Protein AF-Q22821-F1 (afdb_monomer_lite)

Structure (mmCIF, N/CA/C/O backbone):
data_AF-Q22821-F1
#
_entry.id   AF-Q22821-F1
#
loop_
_atom_site.group_PDB
_atom_site.id
_atom_site.type_symbol
_atom_site.label_atom_id
_atom_site.label_alt_id
_atom_site.label_comp_id
_atom_site.label_asym_id
_atom_site.label_entity_id
_atom_site.label_seq_id
_atom_site.pdbx_PDB_ins_code
_atom_site.Cartn_x
_atom_site.Cartn_y
_atom_site.Cartn_z
_atom_site.occupancy
_atom_site.B_iso_or_equiv
_atom_site.auth_seq_id
_atom_site.auth_comp_id
_atom_site.auth_asym_id
_atom_site.auth_atom_id
_atom_site.pdbx_PDB_model_num
ATOM 1 N N . MET A 1 1 ? 27.119 14.330 14.432 1.00 36.78 1 MET A N 1
ATOM 2 C CA . MET A 1 1 ? 25.854 14.946 14.881 1.00 36.78 1 MET A CA 1
ATOM 3 C C . MET A 1 1 ? 24.743 13.938 14.637 1.00 36.78 1 MET A C 1
ATOM 5 O O . MET A 1 1 ? 24.478 13.634 13.485 1.00 36.78 1 MET A O 1
ATOM 9 N N . LEU A 1 2 ? 24.166 13.350 15.689 1.00 44.41 2 LEU A N 1
ATOM 10 C CA . LEU A 1 2 ? 22.992 12.481 15.563 1.00 44.41 2 LEU A CA 1
ATOM 11 C C . LEU A 1 2 ? 21.764 13.381 15.417 1.00 44.41 2 LEU A C 1
ATOM 13 O O . LEU A 1 2 ? 21.147 13.755 16.409 1.00 44.41 2 LEU A O 1
ATOM 17 N N . THR A 1 3 ? 21.417 13.775 14.195 1.00 49.34 3 THR A N 1
ATOM 18 C CA . THR A 1 3 ? 20.080 14.311 13.923 1.00 49.34 3 THR A CA 1
ATOM 19 C C . THR A 1 3 ? 19.121 13.128 13.883 1.00 49.34 3 THR A C 1
ATOM 21 O O . THR A 1 3 ? 18.689 12.697 12.817 1.00 49.34 3 THR A O 1
ATOM 24 N N . ALA A 1 4 ? 18.844 12.534 15.043 1.00 55.75 4 ALA A N 1
ATOM 25 C CA . ALA A 1 4 ? 17.747 11.593 15.159 1.00 55.75 4 ALA A CA 1
ATOM 26 C C . ALA A 1 4 ? 16.470 12.427 15.036 1.00 55.75 4 ALA A C 1
ATOM 28 O O . ALA A 1 4 ? 15.998 12.990 16.023 1.00 55.75 4 ALA A O 1
ATOM 29 N N . GLN A 1 5 ? 15.958 12.596 13.812 1.00 61.59 5 GLN A N 1
ATOM 30 C CA . GLN A 1 5 ? 14.595 13.089 13.658 1.00 61.59 5 GLN A CA 1
ATOM 31 C C . GLN A 1 5 ? 13.699 12.195 14.528 1.00 61.59 5 GLN A C 1
ATOM 33 O O . GLN A 1 5 ? 13.862 10.968 14.500 1.00 61.59 5 GLN A O 1
ATOM 38 N N . PRO A 1 6 ? 12.817 12.777 15.357 1.00 68.88 6 PRO A N 1
ATOM 39 C CA . PRO A 1 6 ? 11.945 11.986 16.206 1.00 68.88 6 PRO A CA 1
ATOM 40 C C . PRO A 1 6 ? 11.151 11.011 15.336 1.00 68.88 6 PRO A C 1
ATOM 42 O O . PRO A 1 6 ? 10.643 11.374 14.273 1.00 68.88 6 PRO A O 1
ATOM 45 N N . ARG A 1 7 ? 11.064 9.751 15.774 1.00 80.56 7 ARG A N 1
ATOM 46 C CA . ARG A 1 7 ? 10.252 8.746 15.085 1.00 80.56 7 ARG A CA 1
ATOM 47 C C . ARG A 1 7 ? 8.811 9.252 15.067 1.00 80.56 7 ARG A C 1
ATOM 49 O O . ARG A 1 7 ? 8.246 9.473 16.137 1.00 80.56 7 ARG A O 1
ATOM 56 N N . LYS A 1 8 ? 8.230 9.392 13.872 1.00 87.75 8 LYS A N 1
ATOM 57 C CA . LYS A 1 8 ? 6.824 9.784 13.691 1.00 87.75 8 LYS A CA 1
ATOM 58 C C . LYS A 1 8 ? 5.911 8.964 14.591 1.00 87.75 8 LYS A C 1
ATOM 60 O O . LYS A 1 8 ? 6.154 7.775 14.800 1.00 87.75 8 LYS A O 1
ATOM 65 N N . SER A 1 9 ? 4.868 9.574 15.123 1.00 91.50 9 SER A N 1
ATOM 66 C CA . SER A 1 9 ? 3.787 8.897 15.833 1.00 91.50 9 SER A CA 1
ATOM 67 C C . SER A 1 9 ? 2.984 7.988 14.891 1.00 91.50 9 SER A C 1
ATOM 69 O O . SER A 1 9 ? 3.065 8.100 13.669 1.00 91.50 9 SER A O 1
ATOM 71 N N . ILE A 1 10 ? 2.195 7.064 15.448 1.00 93.50 10 ILE A N 1
ATOM 72 C CA . ILE A 1 10 ? 1.302 6.221 14.634 1.00 93.50 10 ILE A CA 1
ATOM 73 C C . ILE A 1 10 ? 0.231 7.050 13.911 1.00 93.50 10 ILE A C 1
ATOM 75 O O . ILE A 1 10 ? -0.145 6.715 12.795 1.00 93.50 10 ILE A O 1
ATOM 79 N N . ILE A 1 11 ? -0.208 8.161 14.512 1.00 93.44 11 ILE A N 1
ATOM 80 C CA . ILE A 1 11 ? -1.195 9.068 13.919 1.00 93.44 11 ILE A CA 1
ATOM 81 C C . ILE A 1 11 ? -0.618 9.763 12.686 1.00 93.44 11 ILE A C 1
ATOM 83 O O . ILE A 1 11 ? -1.243 9.715 11.635 1.00 93.44 11 ILE A O 1
ATOM 87 N N . GLU A 1 12 ? 0.590 10.325 12.783 1.00 92.19 12 GLU A N 1
ATOM 88 C CA . GLU A 1 12 ? 1.259 10.965 11.637 1.00 92.19 12 GLU A CA 1
ATOM 89 C C . GLU A 1 12 ? 1.497 9.969 10.495 1.00 92.19 12 GLU A C 1
ATOM 91 O O . GLU A 1 12 ? 1.330 10.299 9.327 1.00 92.19 12 GLU A O 1
ATOM 96 N N . LEU A 1 13 ? 1.856 8.726 10.825 1.00 93.31 13 LEU A N 1
ATOM 97 C CA . LEU A 1 13 ? 2.042 7.674 9.829 1.00 93.31 13 LEU A CA 1
ATOM 98 C C . LEU A 1 13 ? 0.729 7.249 9.159 1.00 93.31 13 LEU A C 1
ATOM 100 O O . LEU A 1 13 ? 0.703 7.027 7.949 1.00 93.31 13 LEU A O 1
ATOM 104 N N . ALA A 1 14 ? -0.352 7.132 9.930 1.00 93.12 14 ALA A N 1
ATOM 105 C CA . ALA A 1 14 ? -1.661 6.784 9.399 1.00 93.12 14 ALA A CA 1
ATOM 106 C C . ALA A 1 14 ? -2.224 7.903 8.508 1.00 93.12 14 ALA A C 1
ATOM 108 O O . ALA A 1 14 ? -2.765 7.617 7.439 1.00 93.12 14 ALA A O 1
ATOM 109 N N . GLU A 1 15 ? -2.020 9.163 8.893 1.00 91.88 15 GLU A N 1
ATOM 110 C CA . GLU A 1 15 ? -2.334 10.334 8.071 1.00 91.88 15 GLU A CA 1
ATOM 111 C C . GLU A 1 15 ? -1.557 10.313 6.754 1.00 91.88 15 GLU A C 1
ATOM 113 O O . GLU A 1 15 ? -2.151 10.341 5.679 1.00 91.88 15 GLU A O 1
ATOM 118 N N . ASP A 1 16 ? -0.239 10.134 6.828 1.00 92.38 16 ASP A N 1
ATOM 119 C CA . ASP A 1 16 ? 0.640 10.020 5.664 1.00 92.38 16 ASP A CA 1
ATOM 120 C C . ASP A 1 16 ? 0.210 8.900 4.694 1.00 92.38 16 ASP A C 1
ATOM 122 O O . ASP A 1 16 ? 0.307 9.038 3.467 1.00 92.38 16 ASP A O 1
ATOM 126 N N . SER A 1 17 ? -0.267 7.780 5.240 1.00 93.75 17 SER A N 1
ATOM 127 C CA . SER A 1 17 ? -0.731 6.629 4.462 1.00 93.75 17 SER A CA 1
ATOM 128 C C . SER A 1 17 ? -2.107 6.816 3.814 1.00 93.75 17 SER A C 1
ATOM 130 O O . SER A 1 17 ? -2.462 6.022 2.944 1.00 93.75 17 SER A O 1
ATOM 132 N N . GLY A 1 18 ? -2.867 7.847 4.198 1.00 91.69 18 GLY A N 1
ATOM 133 C CA . GLY A 1 18 ? -4.235 8.080 3.723 1.00 91.69 18 GLY A CA 1
ATOM 134 C C . GLY A 1 18 ? -5.314 7.271 4.454 1.00 91.69 18 GLY A C 1
ATOM 135 O O . GLY A 1 18 ? -6.458 7.234 4.012 1.00 91.69 18 GLY A O 1
ATOM 136 N N . LEU A 1 19 ? -5.003 6.637 5.593 1.00 91.75 19 LEU A N 1
ATOM 137 C CA . LEU A 1 19 ? -6.002 5.883 6.369 1.00 91.75 19 LEU A CA 1
ATOM 138 C C . LEU A 1 19 ? -7.104 6.769 6.971 1.00 91.75 19 LEU A C 1
ATOM 140 O O . LEU A 1 19 ? -8.181 6.268 7.283 1.00 91.75 19 LEU A O 1
ATOM 144 N N . PHE A 1 20 ? -6.857 8.070 7.140 1.00 90.62 20 PHE A N 1
ATOM 145 C CA . PHE A 1 20 ? -7.892 9.023 7.556 1.00 90.62 20 PHE A CA 1
ATOM 146 C C . PHE A 1 20 ? -8.783 9.505 6.406 1.00 90.62 20 PHE A C 1
ATOM 148 O O . PHE A 1 20 ? -9.835 10.088 6.668 1.00 90.62 20 PHE A O 1
ATOM 155 N N . ASP A 1 21 ? -8.399 9.243 5.154 1.00 87.88 21 ASP A N 1
ATOM 156 C CA . ASP A 1 21 ? -9.202 9.595 3.978 1.00 87.88 21 ASP A CA 1
ATOM 157 C C . ASP A 1 21 ? -10.289 8.546 3.680 1.00 87.88 21 ASP A C 1
ATOM 159 O O . ASP A 1 21 ? -11.214 8.804 2.902 1.00 87.88 21 ASP A O 1
ATOM 163 N N . ILE A 1 22 ? -10.201 7.378 4.327 1.00 86.56 22 ILE A N 1
ATOM 164 C CA . ILE A 1 22 ? -11.166 6.281 4.232 1.00 86.56 22 ILE A CA 1
ATOM 165 C C . ILE A 1 22 ? -12.023 6.173 5.501 1.00 86.56 22 ILE A C 1
ATOM 167 O O . ILE A 1 22 ? -11.622 6.562 6.596 1.00 86.56 22 ILE A O 1
ATOM 171 N N . ASN A 1 23 ? -13.218 5.612 5.355 1.00 83.56 23 ASN A N 1
ATOM 172 C CA . ASN A 1 23 ? -14.133 5.276 6.441 1.00 83.56 23 ASN A CA 1
ATOM 173 C C . ASN A 1 23 ? -14.148 3.763 6.687 1.00 83.56 23 ASN A C 1
ATOM 175 O O . ASN A 1 23 ? -13.774 2.970 5.831 1.00 83.56 23 ASN A O 1
ATOM 179 N N . ALA A 1 24 ? -14.719 3.338 7.816 1.00 81.81 24 ALA A N 1
ATOM 180 C CA . ALA A 1 24 ? -14.924 1.915 8.107 1.00 81.81 24 ALA A CA 1
ATOM 181 C C . ALA A 1 24 ? -15.771 1.178 7.044 1.00 81.81 24 ALA A C 1
ATOM 183 O O . ALA A 1 24 ? -15.610 -0.023 6.864 1.00 81.81 24 ALA A O 1
ATOM 184 N N . SER A 1 25 ? -16.650 1.883 6.322 1.00 84.62 25 SER A N 1
ATOM 185 C CA . SER A 1 25 ? -17.404 1.315 5.196 1.00 84.62 25 SER A CA 1
ATOM 186 C C . SER A 1 25 ? -16.527 1.017 3.980 1.00 84.62 25 SER A C 1
ATOM 188 O O . SER A 1 25 ? -16.791 0.051 3.279 1.00 84.62 25 SER A O 1
ATOM 190 N N . ASP A 1 26 ? -15.474 1.808 3.749 1.00 88.25 26 ASP A N 1
ATOM 191 C CA . ASP A 1 26 ? -14.510 1.568 2.666 1.00 88.25 26 ASP A CA 1
ATOM 192 C C . ASP A 1 26 ? -13.665 0.312 2.943 1.00 88.25 26 ASP A C 1
ATOM 194 O O . ASP A 1 26 ? -13.055 -0.246 2.037 1.00 88.25 26 ASP A O 1
ATOM 198 N N . LEU A 1 27 ? -13.652 -0.164 4.196 1.00 89.94 27 LEU A N 1
ATOM 199 C CA . LEU A 1 27 ? -12.976 -1.395 4.598 1.00 89.94 27 LEU A CA 1
ATOM 200 C C . LEU A 1 27 ? -13.825 -2.653 4.363 1.00 89.94 27 LEU A C 1
ATOM 202 O O . LEU A 1 27 ? -13.346 -3.761 4.604 1.00 89.94 27 LEU A O 1
ATOM 206 N N . VAL A 1 28 ? -15.062 -2.506 3.883 1.00 89.38 28 VAL A N 1
ATOM 207 C CA . VAL A 1 28 ? -15.903 -3.637 3.491 1.00 89.38 28 VAL A CA 1
ATOM 208 C C . VAL A 1 28 ? -15.415 -4.201 2.156 1.00 89.38 28 VAL A C 1
ATOM 210 O O . VAL A 1 28 ? -15.332 -3.506 1.146 1.00 89.38 28 VAL A O 1
ATOM 213 N N . PHE A 1 29 ? -15.127 -5.496 2.150 1.00 86.31 29 PHE A N 1
ATOM 214 C CA . PHE A 1 29 ? -14.885 -6.288 0.956 1.00 86.31 29 PHE A CA 1
ATOM 215 C C . PHE A 1 29 ? -16.213 -6.898 0.495 1.00 86.31 29 PHE A C 1
ATOM 217 O O . PHE A 1 29 ? -16.709 -7.857 1.092 1.00 86.31 29 PHE A O 1
ATOM 224 N N . GLU A 1 30 ? -16.807 -6.348 -0.564 1.00 74.56 30 GLU A N 1
ATOM 225 C CA . GLU A 1 30 ? -18.009 -6.931 -1.163 1.00 74.56 30 GLU A CA 1
ATOM 226 C C . GLU A 1 30 ? -17.668 -8.262 -1.852 1.00 74.56 30 GLU A C 1
ATOM 228 O O . GLU A 1 30 ? -17.056 -8.297 -2.918 1.00 74.56 30 GLU A O 1
ATOM 233 N N . ALA A 1 31 ? -18.075 -9.377 -1.242 1.00 61.88 31 ALA A N 1
ATOM 234 C CA . ALA A 1 31 ? -18.079 -10.688 -1.880 1.00 61.88 31 ALA A CA 1
ATOM 235 C C . ALA A 1 31 ? -19.519 -11.037 -2.275 1.00 61.88 31 ALA A C 1
ATOM 237 O O . ALA A 1 31 ? -20.398 -11.139 -1.421 1.00 61.88 31 ALA A O 1
ATOM 238 N N . SER A 1 32 ? -19.762 -11.264 -3.565 1.00 58.31 32 SER A N 1
ATOM 239 C CA . SER A 1 32 ? -21.106 -11.444 -4.135 1.00 58.31 32 SER A CA 1
ATOM 240 C C . SER A 1 32 ? -21.898 -12.658 -3.616 1.00 58.31 32 SER A C 1
ATOM 242 O O . SER A 1 32 ? -23.085 -12.758 -3.914 1.00 58.31 32 SER A O 1
ATOM 244 N N . ALA A 1 33 ? -21.290 -13.572 -2.847 1.00 61.47 33 ALA A N 1
ATOM 245 C CA . ALA A 1 33 ? -21.908 -14.851 -2.476 1.00 61.47 33 ALA A CA 1
ATOM 246 C C . ALA A 1 33 ? -21.999 -15.158 -0.966 1.00 61.47 33 ALA A C 1
ATOM 248 O O . ALA A 1 33 ? -22.857 -15.944 -0.578 1.00 61.47 33 ALA A O 1
ATOM 249 N N . ASN A 1 34 ? -21.157 -14.567 -0.105 1.00 63.66 34 ASN A N 1
ATOM 250 C CA . ASN A 1 34 ? -20.914 -15.104 1.251 1.00 63.66 34 ASN A CA 1
ATOM 251 C C . ASN A 1 34 ? -21.167 -14.112 2.407 1.00 63.66 34 ASN A C 1
ATOM 253 O O . ASN A 1 34 ? -20.750 -14.367 3.535 1.00 63.66 34 ASN A O 1
ATOM 257 N N . GLY A 1 35 ? -21.861 -13.001 2.154 1.00 74.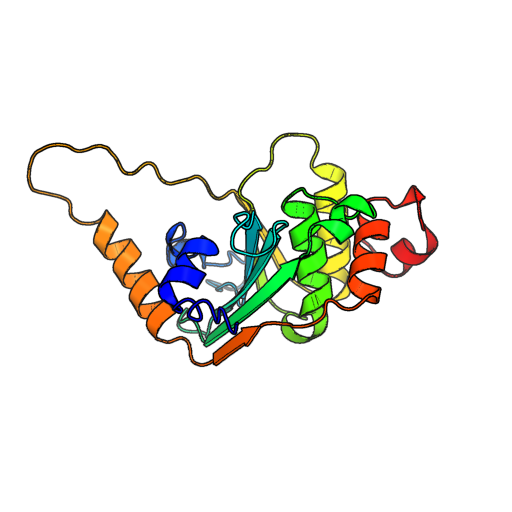12 35 GLY A N 1
ATOM 258 C CA . GLY A 1 35 ? -22.115 -11.963 3.160 1.00 74.12 35 GLY A CA 1
ATOM 259 C C . GLY A 1 35 ? -21.020 -10.893 3.226 1.00 74.12 35 GLY A C 1
ATOM 260 O O . GLY A 1 35 ? -20.180 -10.786 2.333 1.00 74.12 35 GLY A O 1
ATOM 261 N N . ILE A 1 36 ? -21.062 -10.066 4.276 1.00 78.44 36 ILE A N 1
ATOM 262 C CA . ILE A 1 36 ? -20.130 -8.946 4.467 1.00 78.44 36 ILE A CA 1
ATOM 263 C C . ILE A 1 36 ? -18.770 -9.493 4.907 1.00 78.44 36 ILE A C 1
ATOM 265 O O . ILE A 1 36 ? -18.661 -10.164 5.931 1.00 78.44 36 ILE A O 1
ATOM 269 N N . CYS A 1 37 ? -17.735 -9.180 4.136 1.00 87.38 37 CYS A N 1
ATOM 270 C CA . CYS A 1 37 ? -16.340 -9.409 4.486 1.00 87.38 37 CYS A CA 1
ATOM 271 C C . CYS A 1 37 ? -15.631 -8.062 4.662 1.00 87.38 37 CYS A C 1
ATOM 273 O O . CYS A 1 37 ? -16.124 -7.042 4.190 1.00 87.38 37 CYS A O 1
ATOM 275 N N . TYR A 1 38 ? -14.460 -8.054 5.295 1.00 92.00 38 TYR A N 1
ATOM 276 C CA . TYR A 1 38 ? -13.598 -6.873 5.393 1.00 92.00 38 TYR A CA 1
ATOM 277 C C . TYR A 1 38 ? -12.257 -7.143 4.715 1.00 92.00 38 TYR A C 1
ATOM 279 O O . TYR A 1 38 ? -11.877 -8.304 4.547 1.00 92.00 38 TYR A O 1
ATOM 287 N N . TYR A 1 39 ? -11.552 -6.095 4.292 1.00 95.00 39 TYR A N 1
ATOM 288 C CA . TYR A 1 39 ? -10.161 -6.256 3.871 1.00 95.00 39 TYR A CA 1
ATOM 289 C C . TYR A 1 39 ? -9.297 -6.626 5.075 1.00 95.00 39 TYR A C 1
ATOM 291 O O . TYR A 1 39 ? -9.422 -6.030 6.142 1.00 95.00 39 TYR A O 1
ATOM 299 N N . ASP A 1 40 ? -8.382 -7.568 4.872 1.00 96.44 40 ASP A N 1
ATOM 300 C CA . ASP A 1 40 ? -7.381 -7.935 5.876 1.00 96.44 40 ASP A CA 1
ATOM 301 C C . ASP A 1 40 ? -6.253 -6.895 5.906 1.00 96.44 40 ASP A C 1
ATOM 303 O O . ASP A 1 40 ? -5.656 -6.630 6.949 1.00 96.44 40 ASP A O 1
ATOM 307 N N . PHE A 1 41 ? -5.969 -6.283 4.749 1.00 98.06 41 PHE A N 1
ATOM 308 C CA . PHE A 1 41 ? -4.916 -5.289 4.609 1.00 98.06 41 PHE A CA 1
ATOM 309 C C . PHE A 1 41 ? -5.327 -4.087 3.759 1.00 98.06 41 PHE A C 1
ATOM 311 O O . PHE A 1 41 ? -6.071 -4.206 2.786 1.00 98.06 41 PHE A O 1
ATOM 318 N N . VAL A 1 42 ? -4.730 -2.939 4.069 1.00 97.69 42 VAL A N 1
ATOM 319 C CA . VAL A 1 42 ? -4.709 -1.751 3.216 1.00 97.69 42 VAL A CA 1
ATOM 320 C C . VAL A 1 42 ? -3.262 -1.457 2.835 1.00 97.69 42 VAL A C 1
ATOM 322 O O . VAL A 1 42 ? -2.405 -1.296 3.703 1.00 97.69 42 VAL A O 1
ATOM 325 N N . LEU A 1 43 ? -2.995 -1.388 1.535 1.00 98.12 43 LEU A N 1
ATOM 326 C CA . LEU A 1 43 ? -1.709 -1.020 0.960 1.00 98.12 43 LEU A CA 1
ATOM 327 C C . LEU A 1 43 ? -1.815 0.385 0.371 1.00 98.12 43 LEU A C 1
ATOM 329 O O . LEU A 1 43 ? -2.730 0.671 -0.397 1.00 98.12 43 LEU A O 1
ATOM 333 N N . SER A 1 44 ? -0.869 1.257 0.689 1.00 97.00 44 SER A N 1
ATOM 334 C CA . SER A 1 44 ? -0.800 2.587 0.089 1.00 97.00 44 SER A CA 1
ATOM 335 C C . SER A 1 44 ? 0.643 3.041 -0.073 1.00 97.00 44 SER A C 1
ATOM 337 O O . SER A 1 44 ? 1.584 2.424 0.426 1.00 97.00 44 SER A O 1
ATOM 339 N N . CYS A 1 45 ? 0.849 4.122 -0.814 1.00 95.50 45 CYS A N 1
ATOM 340 C CA . CYS A 1 45 ? 2.154 4.766 -0.917 1.00 95.50 45 CYS A CA 1
ATOM 341 C C . CYS A 1 45 ? 2.030 6.259 -0.660 1.00 95.50 45 CYS A C 1
ATOM 343 O O . CYS A 1 45 ? 0.915 6.753 -0.566 1.00 95.50 45 CYS A O 1
ATOM 345 N N . ARG A 1 46 ? 3.138 7.001 -0.587 1.00 92.94 46 ARG A N 1
ATOM 346 C CA . ARG A 1 46 ? 3.189 8.469 -0.722 1.00 92.94 46 ARG A CA 1
ATOM 347 C C . ARG A 1 46 ? 4.543 8.938 -1.223 1.00 92.94 46 ARG A C 1
ATOM 349 O O . ARG A 1 46 ? 5.522 8.203 -1.146 1.00 92.94 46 ARG A O 1
ATOM 356 N N . ARG A 1 47 ? 4.614 10.184 -1.691 1.00 92.25 47 ARG A N 1
ATOM 357 C CA . ARG A 1 47 ? 5.892 10.854 -1.953 1.00 92.25 47 ARG A CA 1
ATOM 358 C C . ARG A 1 47 ? 6.499 11.366 -0.650 1.00 92.25 47 ARG A C 1
ATOM 360 O O . ARG A 1 47 ? 5.816 12.047 0.108 1.00 92.25 47 ARG A O 1
ATOM 367 N N . CYS A 1 48 ? 7.769 11.056 -0.413 1.00 91.44 48 CYS A N 1
ATOM 368 C CA . CYS A 1 48 ? 8.494 11.573 0.740 1.00 91.44 48 CYS A CA 1
ATOM 369 C C . CYS A 1 48 ? 8.926 13.026 0.492 1.00 91.44 48 CYS A C 1
ATOM 371 O O . CYS A 1 48 ? 9.377 13.348 -0.614 1.00 91.44 48 CYS A O 1
ATOM 373 N N . PRO A 1 49 ? 8.830 13.912 1.498 1.00 86.94 49 PRO A N 1
ATOM 374 C CA . PRO A 1 49 ? 9.483 15.213 1.435 1.00 86.94 49 PRO A CA 1
ATOM 375 C C . PRO A 1 49 ? 11.011 15.043 1.429 1.00 86.94 49 PRO A C 1
ATOM 377 O O . PRO A 1 49 ? 11.542 14.029 1.886 1.00 86.94 49 PRO A O 1
ATOM 380 N N . ALA A 1 50 ? 11.737 16.060 0.955 1.00 84.88 50 ALA A N 1
ATOM 381 C CA . ALA A 1 50 ? 13.204 16.036 0.904 1.00 84.88 50 ALA A CA 1
ATOM 382 C C . ALA A 1 50 ? 13.847 15.792 2.285 1.00 84.88 50 ALA A C 1
ATOM 384 O O . ALA A 1 50 ? 14.898 15.164 2.377 1.00 84.88 50 ALA A O 1
ATOM 385 N N . SER A 1 51 ? 13.181 16.218 3.364 1.00 84.69 51 SER A N 1
ATOM 386 C CA . SER A 1 51 ? 13.602 15.993 4.753 1.00 84.69 51 SER A CA 1
ATOM 387 C C . SER A 1 51 ? 13.632 14.521 5.181 1.00 84.69 51 SER A C 1
ATOM 389 O O . SER A 1 51 ? 14.232 14.222 6.209 1.00 84.69 51 SER A O 1
ATOM 391 N N . GLU A 1 52 ? 12.990 13.625 4.425 1.00 83.44 52 GLU A N 1
ATOM 392 C CA . GLU A 1 52 ? 12.911 12.177 4.674 1.00 83.44 52 GLU A CA 1
ATOM 393 C C . GLU A 1 52 ? 13.706 11.360 3.633 1.00 83.44 52 GLU A C 1
ATOM 395 O O . GLU A 1 52 ? 13.427 10.184 3.424 1.00 83.44 52 GLU A O 1
ATOM 400 N N . GLY A 1 53 ? 14.683 11.977 2.953 1.00 83.50 53 GLY A N 1
ATOM 401 C CA . GLY A 1 53 ? 15.591 11.280 2.029 1.00 83.50 53 GLY A CA 1
ATOM 402 C C . GLY A 1 53 ? 15.150 11.246 0.563 1.00 83.50 53 GLY A C 1
ATOM 403 O O . GLY A 1 53 ? 15.775 10.554 -0.232 1.00 83.50 53 GLY A O 1
ATOM 404 N N . SER A 1 54 ? 14.117 12.009 0.177 1.00 88.06 54 SER A N 1
ATOM 405 C CA . SER A 1 54 ? 13.506 11.949 -1.167 1.00 88.06 54 SER A CA 1
ATOM 406 C C . SER A 1 54 ? 13.000 10.535 -1.528 1.00 88.06 54 SER A C 1
ATOM 408 O O . SER A 1 54 ? 13.097 9.602 -0.737 1.00 88.06 54 SER A O 1
ATOM 410 N N . GLY A 1 55 ? 12.346 10.364 -2.678 1.00 93.38 55 GLY A N 1
ATOM 411 C CA . GLY A 1 55 ? 11.712 9.093 -3.050 1.00 93.38 55 GLY A CA 1
ATOM 412 C C . GLY A 1 55 ? 10.278 8.944 -2.528 1.00 93.38 55 GLY A C 1
ATOM 413 O O . GLY A 1 55 ? 9.501 9.909 -2.499 1.00 93.38 55 GLY A O 1
ATOM 414 N N . LYS A 1 56 ? 9.885 7.718 -2.173 1.00 95.12 56 LYS A N 1
ATOM 415 C CA . LYS A 1 56 ? 8.506 7.381 -1.779 1.00 95.12 56 LYS A CA 1
ATOM 416 C C . LYS A 1 56 ? 8.469 6.458 -0.564 1.00 95.12 56 LYS A C 1
ATOM 418 O O . LYS A 1 56 ? 9.420 5.743 -0.303 1.00 95.12 56 LYS A O 1
ATOM 423 N N . MET A 1 57 ? 7.359 6.446 0.164 1.00 95.38 57 MET A N 1
ATOM 424 C CA . MET A 1 57 ? 7.107 5.509 1.264 1.00 95.38 57 MET A CA 1
ATOM 425 C C . MET A 1 57 ? 5.948 4.596 0.882 1.00 95.38 57 MET A C 1
ATOM 427 O O . MET A 1 57 ? 4.945 5.088 0.365 1.00 95.38 57 MET A O 1
ATOM 431 N N . LEU A 1 58 ? 6.077 3.297 1.139 1.00 97.31 58 LEU A N 1
ATOM 432 C CA . LEU A 1 58 ? 4.976 2.336 1.124 1.00 97.31 58 LEU A CA 1
ATOM 433 C C . LEU A 1 58 ? 4.483 2.076 2.543 1.00 97.31 58 LEU A C 1
ATOM 435 O O . LEU A 1 58 ? 5.277 2.073 3.484 1.00 97.31 58 LEU A O 1
ATOM 439 N N . TYR A 1 59 ? 3.188 1.813 2.661 1.00 97.88 59 TYR A N 1
ATOM 440 C CA . TYR A 1 59 ? 2.489 1.527 3.905 1.00 97.88 59 TYR A CA 1
ATOM 441 C C . TYR A 1 59 ? 1.652 0.271 3.739 1.00 97.88 59 TYR A C 1
ATOM 443 O O . TYR A 1 59 ? 0.897 0.173 2.773 1.00 97.88 59 TYR A O 1
ATOM 451 N N . LEU A 1 60 ? 1.744 -0.646 4.696 1.00 98.38 60 LEU A N 1
ATOM 452 C CA . LEU A 1 60 ? 0.855 -1.792 4.810 1.00 98.38 60 LEU A CA 1
ATOM 453 C C . LEU A 1 60 ? 0.209 -1.776 6.195 1.00 98.38 60 LEU A C 1
ATOM 455 O O . LEU A 1 60 ? 0.884 -1.925 7.212 1.00 98.38 60 LEU A O 1
ATOM 459 N N . ALA A 1 61 ? -1.104 -1.606 6.229 1.00 97.88 61 ALA A N 1
ATOM 460 C CA . ALA A 1 61 ? -1.906 -1.683 7.439 1.00 97.88 61 ALA A CA 1
ATOM 461 C C . ALA A 1 61 ? -2.647 -3.020 7.467 1.00 97.88 61 ALA A C 1
ATOM 463 O O . ALA A 1 61 ? -3.367 -3.321 6.521 1.00 97.88 61 ALA A O 1
ATOM 464 N N . LYS A 1 62 ? -2.483 -3.804 8.533 1.00 97.62 62 LYS A N 1
ATOM 465 C CA . LYS A 1 62 ? -3.253 -5.026 8.798 1.00 97.62 62 LYS A CA 1
ATOM 466 C C . LYS A 1 62 ? -4.389 -4.714 9.761 1.00 97.62 62 LYS A C 1
ATOM 468 O O . LYS A 1 62 ? -4.138 -4.115 10.809 1.00 97.62 62 LYS A O 1
ATOM 473 N N . PHE A 1 63 ? -5.591 -5.167 9.440 1.00 95.56 63 PHE A N 1
ATOM 474 C CA . PHE A 1 63 ? -6.762 -5.033 10.298 1.00 95.56 63 PHE A CA 1
ATOM 475 C C . PHE A 1 63 ? -7.152 -6.375 10.922 1.00 95.56 63 PHE A C 1
ATOM 477 O O . PHE A 1 63 ? -6.950 -7.427 10.317 1.00 95.56 63 PHE A O 1
ATOM 484 N N . ASP A 1 64 ? -7.706 -6.324 12.133 1.00 92.88 64 ASP A N 1
ATOM 485 C CA . ASP A 1 64 ? -8.347 -7.475 12.773 1.00 92.88 64 ASP A CA 1
ATOM 486 C C . ASP A 1 64 ? -9.809 -7.651 12.304 1.00 92.88 64 ASP A C 1
ATOM 488 O O . ASP A 1 64 ? -10.352 -6.829 11.561 1.00 92.88 64 ASP A O 1
ATOM 492 N N . ASP A 1 65 ? -10.484 -8.699 12.787 1.00 89.00 65 ASP A N 1
ATOM 493 C CA . ASP A 1 65 ? -11.894 -8.982 12.464 1.00 89.00 65 ASP A CA 1
ATOM 494 C C . ASP A 1 65 ? -12.868 -7.884 12.937 1.00 89.00 65 ASP A C 1
ATOM 496 O O . ASP A 1 65 ? -14.008 -7.806 12.479 1.00 89.00 65 ASP A O 1
ATOM 500 N N . SER A 1 66 ? -12.434 -7.029 13.867 1.00 89.25 66 SER A N 1
ATOM 501 C CA . SER A 1 66 ? -13.186 -5.867 14.351 1.00 89.25 66 SER A CA 1
ATOM 502 C C . SER A 1 66 ? -12.829 -4.582 13.603 1.00 89.25 66 SER A C 1
ATOM 504 O O . SER A 1 66 ? -13.358 -3.516 13.936 1.00 89.25 66 SER A O 1
ATOM 506 N N . VAL A 1 67 ? -11.978 -4.667 12.576 1.00 88.38 67 VAL A N 1
ATOM 507 C CA . VAL A 1 67 ? -11.491 -3.554 11.759 1.00 88.38 67 VAL A CA 1
ATOM 508 C C . VAL A 1 67 ? -10.668 -2.551 12.586 1.00 88.38 67 VAL A C 1
ATOM 510 O O . VAL A 1 67 ? -10.708 -1.337 12.366 1.00 88.38 67 VAL A O 1
ATOM 513 N N . ASN A 1 68 ? -9.953 -3.027 13.603 1.00 92.88 68 ASN A N 1
ATOM 514 C CA . ASN A 1 68 ? -8.940 -2.246 14.310 1.00 92.88 68 ASN A CA 1
ATOM 515 C C . ASN A 1 68 ? -7.582 -2.459 13.657 1.00 92.88 68 ASN A C 1
ATOM 517 O O . ASN A 1 68 ? -7.304 -3.535 13.131 1.00 92.88 68 ASN A O 1
ATOM 521 N N . LEU A 1 69 ? -6.727 -1.440 13.705 1.00 94.94 69 LEU A N 1
ATOM 522 C CA . LEU A 1 69 ? -5.367 -1.574 13.207 1.00 94.94 69 LEU A CA 1
ATOM 523 C C . LEU A 1 69 ? -4.599 -2.525 14.133 1.00 94.94 69 LEU A C 1
ATOM 525 O O . LEU A 1 69 ? -4.454 -2.246 15.317 1.00 94.94 69 LEU A O 1
ATOM 529 N N . GLU A 1 70 ? -4.108 -3.641 13.605 1.00 95.75 70 GLU A N 1
ATOM 530 C CA . GLU A 1 70 ? -3.321 -4.627 14.354 1.00 95.75 70 GLU A CA 1
ATOM 531 C C . GLU A 1 70 ? -1.821 -4.387 14.137 1.00 95.75 70 GLU A C 1
ATOM 533 O O . GLU A 1 70 ? -1.040 -4.278 15.089 1.00 95.75 70 GLU A O 1
ATOM 538 N N . VAL A 1 71 ? -1.423 -4.251 12.869 1.00 96.81 71 VAL A N 1
ATOM 539 C CA . VAL A 1 71 ? -0.027 -4.087 12.445 1.00 96.81 71 VAL A CA 1
ATOM 540 C C . VAL A 1 71 ? 0.072 -2.942 11.451 1.00 96.81 71 VAL A C 1
ATOM 542 O O . VAL A 1 71 ? -0.743 -2.835 10.537 1.00 96.81 71 VAL A O 1
ATOM 545 N N . PHE A 1 72 ? 1.100 -2.111 11.596 1.00 97.31 72 PHE A N 1
ATOM 546 C CA . PHE A 1 72 ? 1.406 -1.055 10.641 1.00 97.31 72 PHE A CA 1
ATOM 547 C C . PHE A 1 72 ? 2.865 -1.131 10.190 1.00 97.31 72 PHE A C 1
ATOM 549 O O . PHE A 1 72 ? 3.786 -0.897 10.979 1.00 97.31 72 PHE A O 1
ATOM 556 N N . GLU A 1 73 ? 3.076 -1.464 8.920 1.00 97.44 73 GLU A N 1
ATOM 557 C CA . GLU A 1 73 ? 4.399 -1.592 8.318 1.00 97.44 73 GLU A CA 1
ATOM 558 C C . GLU A 1 73 ? 4.695 -0.473 7.327 1.00 97.44 73 GLU A C 1
ATOM 560 O O . GLU A 1 73 ? 3.819 -0.025 6.586 1.00 97.44 73 GLU A O 1
ATOM 565 N N . THR A 1 74 ? 5.956 -0.041 7.288 1.00 96.88 74 THR A N 1
ATOM 566 C CA . THR A 1 74 ? 6.431 0.966 6.336 1.00 96.88 74 THR A CA 1
ATOM 567 C C . THR A 1 74 ? 7.694 0.518 5.612 1.00 96.88 74 THR A C 1
ATOM 569 O O . THR A 1 74 ? 8.541 -0.159 6.191 1.00 96.88 74 THR A O 1
ATOM 572 N N . VAL A 1 75 ? 7.852 0.919 4.348 1.00 96.31 75 VAL A N 1
ATOM 573 C CA . VAL A 1 75 ? 9.096 0.731 3.582 1.00 96.31 75 VAL A CA 1
ATOM 574 C C . VAL A 1 75 ? 9.435 2.021 2.850 1.00 96.31 75 VAL A C 1
ATOM 576 O O . VAL A 1 75 ? 8.634 2.508 2.048 1.00 96.31 75 VAL A O 1
ATOM 579 N N . HIS A 1 76 ? 10.633 2.558 3.077 1.00 95.50 76 HIS A N 1
ATOM 580 C CA . HIS A 1 76 ? 11.140 3.678 2.285 1.00 95.50 76 HIS A CA 1
ATOM 581 C C . HIS A 1 76 ? 11.720 3.161 0.969 1.00 95.50 76 HIS A C 1
ATOM 583 O O . HIS A 1 76 ? 12.539 2.246 0.956 1.00 95.50 76 HIS A O 1
ATOM 589 N N . ILE A 1 77 ? 11.261 3.740 -0.136 1.00 95.56 77 ILE A N 1
ATOM 590 C CA . ILE A 1 77 ? 11.748 3.493 -1.487 1.00 95.56 77 ILE A CA 1
ATOM 591 C C . ILE A 1 77 ? 12.658 4.666 -1.867 1.00 95.56 77 ILE A C 1
ATOM 593 O O . ILE A 1 77 ? 12.148 5.753 -2.175 1.00 95.56 77 ILE A O 1
ATOM 597 N N . PRO A 1 78 ? 13.985 4.466 -1.830 1.00 94.00 78 PRO A N 1
ATOM 598 C CA . PRO A 1 78 ? 14.948 5.523 -2.103 1.00 94.00 78 PRO A CA 1
ATOM 599 C C . PRO A 1 78 ? 14.887 5.977 -3.570 1.00 94.00 78 PRO A C 1
ATOM 601 O O . PRO A 1 78 ? 14.473 5.224 -4.459 1.00 94.00 78 PRO A O 1
ATOM 604 N N . GLN A 1 79 ? 15.258 7.236 -3.821 1.00 93.06 79 GLN A N 1
ATOM 605 C CA . GLN A 1 79 ? 15.103 7.888 -5.128 1.00 93.06 79 GLN A CA 1
ATOM 606 C C . GLN A 1 79 ? 15.895 7.173 -6.235 1.00 93.06 79 GLN A C 1
ATOM 608 O O . GLN A 1 79 ? 15.429 7.064 -7.369 1.00 93.06 79 GLN A O 1
ATOM 613 N N . GLU A 1 80 ? 17.050 6.624 -5.879 1.00 93.75 80 GLU A N 1
ATOM 614 C CA . GLU A 1 80 ? 18.000 5.934 -6.746 1.00 93.75 80 GLU A CA 1
ATOM 615 C C . GLU A 1 80 ? 17.372 4.705 -7.422 1.00 93.75 80 GLU A C 1
ATOM 617 O O . GLU A 1 80 ? 17.700 4.382 -8.561 1.00 93.75 80 GLU A O 1
ATOM 622 N N . LEU A 1 81 ? 16.412 4.035 -6.770 1.00 93.94 81 LEU A N 1
ATOM 623 C CA . LEU A 1 81 ? 15.712 2.902 -7.385 1.00 93.94 81 LEU A CA 1
ATOM 624 C C . LEU A 1 81 ? 14.828 3.336 -8.554 1.00 93.94 81 LEU A C 1
ATOM 626 O O . LEU A 1 81 ? 14.670 2.579 -9.514 1.00 93.94 81 LEU A O 1
ATOM 630 N N . PHE A 1 82 ? 14.260 4.540 -8.489 1.00 93.75 82 PHE A N 1
ATOM 631 C CA . PHE A 1 82 ? 13.481 5.102 -9.588 1.00 93.75 82 PHE A CA 1
ATOM 632 C C . PHE A 1 82 ? 14.372 5.536 -10.750 1.00 93.75 82 PHE A C 1
ATOM 634 O O . PHE A 1 82 ? 13.982 5.378 -11.905 1.00 93.75 82 PHE A O 1
ATOM 641 N N . GLU A 1 83 ? 15.569 6.043 -10.457 1.00 90.88 83 GLU A N 1
ATOM 642 C CA . GLU A 1 83 ? 16.585 6.369 -11.467 1.00 90.88 83 GLU A CA 1
ATOM 643 C C . GLU A 1 83 ? 17.099 5.110 -12.177 1.00 90.88 83 GLU A C 1
ATOM 645 O O . GLU A 1 83 ? 17.294 5.118 -13.389 1.00 90.88 83 GLU A O 1
ATOM 650 N N . ASP A 1 84 ? 17.186 3.990 -11.455 1.00 89.25 84 ASP A N 1
ATOM 651 C CA . ASP A 1 84 ? 17.468 2.655 -11.997 1.00 89.25 84 ASP A CA 1
ATOM 652 C C . ASP A 1 84 ? 16.256 2.031 -12.741 1.00 89.25 84 ASP A C 1
ATOM 654 O O . ASP A 1 84 ? 16.233 0.844 -13.077 1.00 89.25 84 ASP A O 1
ATOM 658 N N . GLY A 1 85 ? 15.200 2.808 -13.001 1.00 88.25 85 GLY A N 1
ATOM 659 C CA . GLY A 1 85 ? 14.064 2.410 -13.835 1.00 88.25 85 GLY A CA 1
ATOM 660 C C . GLY A 1 85 ? 12.919 1.712 -13.098 1.00 88.25 85 GLY A C 1
ATOM 661 O O . GLY A 1 85 ? 12.042 1.139 -13.747 1.00 88.25 85 GLY A O 1
ATOM 662 N N . LEU A 1 86 ? 12.887 1.731 -11.759 1.00 91.38 86 LEU A N 1
ATOM 663 C CA . LEU A 1 86 ? 11.669 1.366 -11.032 1.00 91.38 86 LEU A CA 1
ATOM 664 C C . LEU A 1 86 ? 10.561 2.389 -11.358 1.00 91.38 86 LEU A C 1
ATOM 666 O O . LEU A 1 86 ? 10.804 3.596 -11.292 1.00 91.38 86 LEU A O 1
ATOM 670 N N . PRO A 1 87 ? 9.333 1.958 -11.681 1.00 86.19 87 PRO A N 1
ATOM 671 C CA . PRO A 1 87 ? 8.272 2.909 -11.984 1.00 86.19 87 PRO A CA 1
ATOM 672 C C . PRO A 1 87 ? 7.840 3.730 -10.767 1.00 86.19 87 PRO A C 1
ATOM 674 O O . PRO A 1 87 ? 7.715 3.223 -9.655 1.00 86.19 87 PRO A O 1
ATOM 677 N N . GLN A 1 88 ? 7.582 5.018 -10.999 1.00 90.00 88 GLN A N 1
ATOM 678 C CA . GLN A 1 88 ? 7.192 5.961 -9.949 1.00 90.00 88 GLN A CA 1
ATOM 679 C C . GLN A 1 88 ? 5.679 6.054 -9.742 1.00 90.00 88 GLN A C 1
ATOM 681 O O . GLN A 1 88 ? 5.253 6.657 -8.764 1.00 90.00 88 GLN A O 1
ATOM 686 N N . HIS A 1 89 ? 4.849 5.524 -10.638 1.00 91.44 89 HIS A N 1
ATOM 687 C CA . HIS A 1 89 ? 3.394 5.634 -10.515 1.00 91.44 89 HIS A CA 1
ATOM 688 C C . HIS A 1 89 ? 2.856 4.721 -9.399 1.00 91.44 89 HIS A C 1
ATOM 690 O O . HIS A 1 89 ? 3.423 3.666 -9.109 1.00 91.44 89 HIS A O 1
ATOM 696 N N . ASP A 1 90 ? 1.752 5.125 -8.768 1.00 93.56 90 ASP A N 1
ATOM 697 C CA . ASP A 1 90 ? 1.254 4.485 -7.545 1.00 93.56 90 ASP A CA 1
ATOM 698 C C . ASP A 1 90 ? 0.878 3.007 -7.762 1.00 93.56 90 ASP A C 1
ATOM 700 O O . ASP A 1 90 ? 1.228 2.170 -6.939 1.00 93.56 90 ASP A O 1
ATOM 704 N N . LEU A 1 91 ? 0.276 2.638 -8.901 1.00 94.62 91 LEU A N 1
ATOM 705 C CA . LEU A 1 91 ? -0.061 1.233 -9.213 1.00 94.62 91 LEU A CA 1
ATOM 706 C C . LEU A 1 91 ? 1.167 0.312 -9.325 1.00 94.62 91 LEU A C 1
ATOM 708 O O . LEU A 1 91 ? 1.148 -0.829 -8.859 1.00 94.62 91 LEU A O 1
ATOM 712 N N . GLY A 1 92 ? 2.257 0.805 -9.909 1.00 94.50 92 GLY A N 1
ATOM 713 C CA . GLY A 1 92 ? 3.511 0.064 -10.011 1.00 94.50 92 GLY A CA 1
ATOM 714 C C . GLY A 1 92 ? 4.127 -0.158 -8.635 1.00 94.50 92 GLY A C 1
ATOM 715 O O . GLY A 1 92 ? 4.659 -1.228 -8.344 1.00 94.50 92 GLY A O 1
ATOM 716 N N . LEU A 1 93 ? 3.960 0.815 -7.743 1.00 96.12 93 LEU A N 1
ATOM 717 C CA . LEU A 1 93 ? 4.351 0.693 -6.346 1.00 96.12 93 LEU A CA 1
ATOM 718 C C . LEU A 1 93 ? 3.435 -0.228 -5.542 1.00 96.12 93 LEU A C 1
ATOM 720 O O . LEU A 1 93 ? 3.924 -0.893 -4.634 1.00 96.12 93 LEU A O 1
ATOM 724 N N . MET A 1 94 ? 2.147 -0.330 -5.884 1.00 97.25 94 MET A N 1
ATOM 725 C CA . MET A 1 94 ? 1.279 -1.358 -5.300 1.00 97.25 94 MET A CA 1
ATOM 726 C C . MET A 1 94 ? 1.812 -2.746 -5.657 1.00 97.25 94 MET A C 1
ATOM 728 O O . MET A 1 94 ? 1.958 -3.590 -4.781 1.00 97.25 94 MET A O 1
ATOM 732 N N . THR A 1 95 ? 2.205 -2.955 -6.919 1.00 96.81 95 THR A N 1
ATOM 733 C CA . THR A 1 95 ? 2.844 -4.209 -7.359 1.00 96.81 95 THR A CA 1
ATOM 734 C C . THR A 1 95 ? 4.115 -4.500 -6.554 1.00 96.81 95 THR A C 1
ATOM 736 O O . THR A 1 95 ? 4.291 -5.618 -6.068 1.00 96.81 95 THR A O 1
ATOM 739 N N . LEU A 1 96 ? 4.966 -3.490 -6.338 1.00 97.56 96 LEU A N 1
ATOM 740 C CA . LEU A 1 96 ? 6.146 -3.626 -5.481 1.00 97.56 96 LEU A CA 1
ATOM 741 C C . LEU A 1 96 ? 5.777 -3.993 -4.038 1.00 97.56 96 LEU A C 1
ATOM 743 O O . LEU A 1 96 ? 6.377 -4.905 -3.476 1.00 97.56 96 LEU A O 1
ATOM 747 N N . GLY A 1 97 ? 4.781 -3.326 -3.451 1.00 97.94 97 GLY A N 1
ATOM 748 C CA . GLY A 1 97 ? 4.297 -3.614 -2.101 1.00 97.94 97 GLY A CA 1
ATOM 749 C C . GLY A 1 97 ? 3.826 -5.061 -1.953 1.00 97.94 97 GLY A C 1
ATOM 750 O O . GLY A 1 97 ? 4.269 -5.760 -1.042 1.00 97.94 97 GLY A O 1
ATOM 751 N N . ILE A 1 98 ? 3.029 -5.560 -2.904 1.00 97.94 98 ILE A N 1
ATOM 752 C CA . ILE A 1 98 ? 2.607 -6.969 -2.934 1.00 97.94 98 ILE A CA 1
ATOM 753 C C . ILE A 1 98 ? 3.817 -7.914 -2.907 1.00 97.94 98 ILE A C 1
ATOM 755 O O . ILE A 1 98 ? 3.802 -8.917 -2.199 1.00 97.94 98 ILE A O 1
ATOM 759 N N . LEU A 1 99 ? 4.886 -7.596 -3.642 1.00 97.31 99 LEU A N 1
ATOM 760 C CA . LEU A 1 99 ? 6.084 -8.435 -3.727 1.00 97.31 99 LEU A CA 1
ATOM 761 C C . LEU A 1 99 ? 6.999 -8.342 -2.499 1.00 97.31 99 LEU A C 1
ATOM 763 O O . LEU A 1 99 ? 7.648 -9.336 -2.163 1.00 97.31 99 LEU A O 1
ATOM 767 N N . ILE A 1 100 ? 7.043 -7.187 -1.829 1.00 97.94 100 ILE A N 1
ATOM 768 C CA . ILE A 1 100 ? 7.752 -7.000 -0.555 1.00 97.94 100 ILE A CA 1
ATOM 769 C C . ILE A 1 100 ? 7.076 -7.835 0.535 1.00 97.94 100 ILE A C 1
ATOM 771 O O . ILE A 1 100 ? 7.732 -8.641 1.194 1.00 97.94 100 ILE A O 1
ATOM 775 N N . TRP A 1 101 ? 5.757 -7.694 0.679 1.00 98.12 101 TRP A N 1
ATOM 776 C CA . TRP A 1 101 ? 4.988 -8.303 1.766 1.00 98.12 101 TRP A CA 1
ATOM 777 C C . TRP A 1 101 ? 4.310 -9.622 1.396 1.00 98.12 101 TRP A C 1
ATOM 779 O O . TRP A 1 101 ? 3.464 -10.106 2.145 1.00 98.12 101 TRP A O 1
ATOM 789 N N . LYS A 1 102 ? 4.697 -10.253 0.282 1.00 96.75 102 LYS A N 1
ATOM 790 C CA . LYS A 1 102 ? 4.065 -11.474 -0.256 1.00 96.75 102 LYS A CA 1
ATOM 791 C C . LYS A 1 102 ? 3.847 -12.590 0.769 1.00 96.75 102 LYS A C 1
ATOM 793 O O . LYS A 1 102 ? 2.861 -13.306 0.681 1.00 96.75 102 LYS A O 1
ATOM 798 N N . HIS A 1 103 ? 4.753 -12.745 1.736 1.00 96.25 103 HIS A N 1
ATOM 799 C CA . HIS A 1 103 ? 4.654 -13.775 2.778 1.00 96.25 103 HIS A CA 1
ATOM 800 C C . HIS A 1 103 ? 3.662 -13.422 3.893 1.00 96.25 103 HIS A C 1
ATOM 802 O O . HIS A 1 103 ? 3.150 -14.324 4.545 1.00 96.25 103 HIS A O 1
ATOM 808 N N . VAL A 1 104 ? 3.395 -12.131 4.093 1.00 96.81 104 VAL A N 1
ATOM 809 C CA . VAL A 1 104 ? 2.466 -11.605 5.102 1.00 96.81 104 VAL A CA 1
ATOM 810 C C . VAL A 1 104 ? 1.041 -11.578 4.547 1.00 96.81 104 VAL A C 1
ATOM 812 O O . VAL A 1 104 ? 0.114 -11.994 5.229 1.00 96.81 104 VAL A O 1
ATOM 815 N N . ILE A 1 105 ? 0.869 -11.136 3.297 1.00 97.62 105 ILE A N 1
ATOM 816 C CA . ILE A 1 105 ? -0.457 -10.893 2.703 1.00 97.62 105 ILE A CA 1
ATOM 817 C C . ILE A 1 105 ? -1.011 -12.070 1.889 1.00 97.62 105 ILE A C 1
ATOM 819 O O . ILE A 1 105 ? -2.110 -11.967 1.348 1.00 97.62 105 ILE A O 1
ATOM 823 N N . ALA A 1 106 ? -0.259 -13.162 1.719 1.00 97.31 106 ALA A N 1
ATOM 824 C CA . ALA A 1 106 ? -0.707 -14.298 0.912 1.00 97.31 106 ALA A CA 1
ATOM 825 C C . ALA A 1 106 ? -2.105 -14.771 1.342 1.00 97.31 106 ALA A C 1
ATOM 827 O O . ALA A 1 106 ? -2.412 -14.825 2.533 1.00 97.31 106 ALA A O 1
ATOM 828 N N . LYS A 1 107 ? -2.944 -15.141 0.366 1.00 96.38 107 LYS A N 1
ATOM 829 C CA . LYS A 1 107 ? -4.326 -15.614 0.583 1.00 96.38 107 LYS A CA 1
ATOM 830 C C . LYS A 1 107 ? -5.248 -14.620 1.306 1.00 96.38 107 LYS A C 1
ATOM 832 O O . LYS A 1 107 ? -6.272 -15.034 1.842 1.00 96.38 107 LYS A O 1
ATOM 837 N N . SER A 1 108 ? -4.894 -13.338 1.324 1.00 96.25 108 SER A N 1
ATOM 838 C CA . SER A 1 108 ? -5.652 -12.294 2.021 1.00 96.25 108 SER A CA 1
ATOM 839 C C . SER A 1 108 ? -6.365 -11.352 1.045 1.00 96.25 108 SER A C 1
ATOM 841 O O . SER A 1 108 ? -6.160 -11.407 -0.173 1.00 96.25 108 SER A O 1
ATOM 843 N N . ARG A 1 109 ? -7.213 -10.477 1.587 1.00 95.31 109 ARG A N 1
ATOM 844 C CA . ARG A 1 109 ? -7.936 -9.412 0.882 1.00 95.31 109 ARG A CA 1
ATOM 845 C C . ARG A 1 109 ? -7.225 -8.083 1.109 1.00 95.31 109 ARG A C 1
ATOM 847 O O . ARG A 1 109 ? -7.078 -7.651 2.250 1.00 95.31 109 ARG A O 1
ATOM 854 N N . VAL A 1 110 ? -6.798 -7.433 0.032 1.00 97.38 110 VAL A N 1
ATOM 855 C CA . VAL A 1 110 ? -5.982 -6.213 0.081 1.00 97.38 110 VAL A CA 1
ATOM 856 C C . VAL A 1 110 ? -6.684 -5.069 -0.646 1.00 97.38 110 VAL A C 1
ATOM 858 O O . VAL A 1 110 ? -7.008 -5.179 -1.828 1.00 97.38 110 VAL A O 1
ATOM 861 N N . LEU A 1 111 ? -6.884 -3.949 0.042 1.00 96.81 111 LEU A N 1
ATOM 862 C CA . LEU A 1 111 ? -7.301 -2.692 -0.574 1.00 96.81 111 LEU A CA 1
ATOM 863 C C . LEU A 1 111 ? -6.065 -1.870 -0.942 1.00 96.81 111 LEU A C 1
ATOM 865 O O . LEU A 1 111 ? -5.306 -1.458 -0.070 1.00 96.81 111 LEU A O 1
ATOM 869 N N . CYS A 1 112 ? -5.865 -1.613 -2.228 1.00 97.12 112 CYS A N 1
ATOM 870 C CA . CYS A 1 112 ? -4.783 -0.779 -2.736 1.00 97.12 112 CYS A CA 1
ATOM 871 C C . CYS A 1 112 ? -5.270 0.663 -2.914 1.00 97.12 112 CYS A C 1
ATOM 873 O O . CYS A 1 112 ? -6.059 0.952 -3.817 1.00 97.12 112 CYS A O 1
ATOM 875 N N . LEU A 1 113 ? -4.770 1.575 -2.085 1.00 95.69 113 LEU A N 1
ATOM 876 C CA . LEU A 1 113 ? -5.061 3.000 -2.163 1.00 95.69 113 LEU A CA 1
ATOM 877 C C . LEU A 1 113 ? -4.033 3.714 -3.044 1.00 95.69 113 LEU A C 1
ATOM 879 O O . LEU A 1 113 ? -2.837 3.741 -2.743 1.00 95.69 113 LEU A O 1
ATOM 883 N N . VAL A 1 114 ? -4.509 4.348 -4.114 1.00 94.44 114 VAL A N 1
ATOM 884 C CA . VAL A 1 114 ? -3.678 5.127 -5.047 1.00 94.44 114 VAL A CA 1
ATOM 885 C C . VAL A 1 114 ? -4.137 6.579 -5.085 1.00 94.44 114 VAL A C 1
ATOM 887 O O . VAL A 1 114 ? -5.331 6.839 -5.026 1.00 94.44 114 VAL A O 1
ATOM 890 N N . ARG A 1 115 ? -3.233 7.560 -5.180 1.00 89.69 115 ARG A N 1
ATOM 891 C CA . ARG A 1 115 ? -3.648 8.981 -5.247 1.00 89.69 115 ARG A CA 1
ATOM 892 C C . ARG A 1 115 ? -4.019 9.432 -6.643 1.00 89.69 115 ARG A C 1
ATOM 894 O O . ARG A 1 115 ? -4.789 10.373 -6.787 1.00 89.69 115 ARG A O 1
ATOM 901 N N . ASN A 1 116 ? -3.431 8.805 -7.653 1.00 83.06 116 ASN A N 1
ATOM 902 C CA . ASN A 1 116 ? -3.679 9.160 -9.035 1.00 83.06 116 ASN A CA 1
ATOM 903 C C . ASN A 1 116 ? -3.786 7.904 -9.913 1.00 83.06 116 ASN A C 1
ATOM 905 O O . ASN A 1 116 ? -2.996 6.972 -9.763 1.00 83.06 116 ASN A O 1
ATOM 909 N N . MET A 1 117 ? -4.767 7.908 -10.817 1.00 81.50 117 MET A N 1
ATOM 910 C CA . MET A 1 117 ? -4.966 6.923 -11.882 1.00 81.50 117 MET A CA 1
ATOM 911 C C . MET A 1 117 ? -5.061 7.587 -13.271 1.00 81.50 117 MET A C 1
ATOM 913 O O . MET A 1 117 ? -5.679 7.040 -14.178 1.00 81.50 117 MET A O 1
ATOM 917 N N . ASP A 1 118 ? -4.463 8.758 -13.471 1.00 75.00 118 ASP A N 1
ATOM 918 C CA . ASP A 1 118 ? -4.447 9.428 -14.770 1.00 75.00 118 ASP A CA 1
ATOM 919 C C . ASP A 1 118 ? -3.567 8.661 -15.777 1.00 75.00 118 ASP A C 1
ATOM 921 O O . ASP A 1 118 ? -2.408 8.346 -15.496 1.00 75.00 118 ASP A O 1
ATOM 925 N N . GLY A 1 119 ? -4.099 8.406 -16.977 1.00 80.44 119 GLY A N 1
ATOM 926 C CA . GLY A 1 119 ? -3.372 7.793 -18.095 1.00 80.44 119 GLY A CA 1
ATOM 927 C C . GLY A 1 119 ? -3.711 6.322 -18.359 1.00 80.44 119 GLY A C 1
ATOM 928 O O . GLY A 1 119 ? -4.707 5.786 -17.870 1.00 80.44 119 GLY A O 1
ATOM 929 N N . ASP A 1 120 ? -2.892 5.674 -19.192 1.00 84.56 120 ASP A N 1
ATOM 930 C CA . ASP A 1 120 ? -3.039 4.250 -19.496 1.00 84.56 120 ASP A CA 1
ATOM 931 C C . ASP A 1 120 ? -2.532 3.396 -18.324 1.00 84.56 120 ASP A C 1
ATOM 933 O O . ASP A 1 120 ? -1.331 3.258 -18.090 1.00 84.56 120 ASP A O 1
ATOM 937 N N . ASN A 1 121 ? -3.475 2.819 -17.581 1.00 89.25 121 ASN A N 1
ATOM 938 C CA . ASN A 1 121 ? -3.199 1.954 -16.437 1.00 89.25 121 ASN A CA 1
ATOM 939 C C . ASN A 1 121 ? -3.269 0.463 -16.780 1.00 89.25 121 ASN A C 1
ATOM 941 O O . ASN A 1 121 ? -3.168 -0.362 -15.872 1.00 89.25 121 ASN A O 1
ATOM 945 N N . THR A 1 122 ? -3.465 0.089 -18.049 1.00 90.44 122 THR A N 1
ATOM 946 C CA . THR A 1 122 ? -3.661 -1.315 -18.445 1.00 90.44 122 THR A CA 1
ATOM 947 C C . THR A 1 122 ? -2.493 -2.194 -18.004 1.00 90.44 122 THR A C 1
ATOM 949 O O . THR A 1 122 ? -2.697 -3.179 -17.295 1.00 90.44 122 THR A O 1
ATOM 952 N N . GLN A 1 123 ? -1.266 -1.785 -18.326 1.00 90.25 123 GLN A N 1
ATOM 953 C CA . GLN A 1 123 ? -0.049 -2.515 -17.979 1.00 90.25 123 GLN A CA 1
ATOM 954 C C . GLN A 1 123 ? 0.228 -2.548 -16.460 1.00 90.25 123 GLN A C 1
ATOM 956 O O . GLN A 1 123 ? 0.446 -3.641 -15.932 1.00 90.25 123 GLN A O 1
ATOM 961 N N . PRO A 1 124 ? 0.167 -1.427 -15.709 1.00 93.25 124 PRO A N 1
ATOM 962 C CA . PRO A 1 124 ? 0.282 -1.466 -14.250 1.00 93.25 124 PRO A CA 1
ATOM 963 C C . PRO A 1 124 ? -0.775 -2.325 -13.549 1.00 93.25 124 PRO A C 1
ATOM 965 O O . PRO A 1 124 ? -0.461 -3.028 -12.589 1.00 93.25 124 PRO A O 1
ATOM 968 N N . LEU A 1 125 ? -2.022 -2.303 -14.029 1.00 93.88 125 LEU A N 1
ATOM 969 C CA . LEU A 1 125 ? -3.091 -3.143 -13.487 1.00 93.88 125 LEU A CA 1
ATOM 970 C C . LEU A 1 125 ? -2.866 -4.620 -13.810 1.00 93.88 125 LEU A C 1
ATOM 972 O O . LEU A 1 125 ? -3.107 -5.467 -12.954 1.00 93.88 125 LEU A O 1
ATOM 976 N N . GLU A 1 126 ? -2.392 -4.952 -15.011 1.00 92.56 126 GLU A N 1
ATOM 977 C CA . GLU A 1 126 ? -2.048 -6.331 -15.363 1.00 92.56 126 GLU A CA 1
ATOM 978 C C . GLU A 1 126 ? -0.897 -6.859 -14.495 1.00 92.56 126 GLU A C 1
ATOM 980 O O . GLU A 1 126 ? -0.979 -7.967 -13.963 1.00 92.56 126 GLU A O 1
ATOM 985 N N . ALA A 1 127 ? 0.143 -6.048 -14.286 1.00 93.12 127 ALA A N 1
ATOM 986 C CA . ALA A 1 127 ? 1.254 -6.370 -13.395 1.00 93.12 127 ALA A CA 1
ATOM 987 C C . ALA A 1 127 ? 0.772 -6.652 -11.963 1.00 93.12 127 ALA A C 1
ATOM 989 O O . ALA A 1 127 ? 1.147 -7.668 -11.370 1.00 93.12 127 ALA A O 1
ATOM 990 N N . LEU A 1 128 ? -0.116 -5.802 -11.436 1.00 95.56 128 LEU A N 1
ATOM 991 C CA . LEU A 1 128 ? -0.713 -5.985 -10.116 1.00 95.56 128 LEU A CA 1
ATOM 992 C C . LEU A 1 128 ? -1.564 -7.262 -10.048 1.00 95.56 128 LEU A C 1
ATOM 994 O O . LEU A 1 128 ? -1.429 -8.038 -9.100 1.00 95.56 128 LEU A O 1
ATOM 998 N N . LYS A 1 129 ? -2.396 -7.525 -11.064 1.00 94.88 129 LYS A N 1
ATOM 999 C CA . LYS A 1 129 ? -3.206 -8.752 -11.162 1.00 94.88 129 LYS A CA 1
ATOM 1000 C C . LYS A 1 129 ? -2.336 -10.004 -11.155 1.00 94.88 129 LYS A C 1
ATOM 1002 O O . LYS A 1 129 ? -2.604 -10.931 -10.402 1.00 94.88 129 LYS A O 1
ATOM 1007 N N . ARG A 1 130 ? -1.257 -10.017 -11.935 1.00 93.88 130 ARG A N 1
ATOM 1008 C CA . ARG A 1 130 ? -0.288 -11.121 -11.983 1.00 93.88 130 ARG A CA 1
ATOM 1009 C C . ARG A 1 130 ? 0.403 -11.344 -10.637 1.00 93.88 130 ARG A C 1
ATOM 1011 O O . ARG A 1 130 ? 0.501 -12.481 -10.172 1.00 93.88 130 ARG A O 1
ATOM 1018 N N . ALA A 1 131 ? 0.866 -10.269 -9.997 1.00 94.56 131 ALA A N 1
ATOM 1019 C CA . ALA A 1 131 ? 1.520 -10.342 -8.692 1.00 94.56 131 ALA A CA 1
ATOM 1020 C C . ALA A 1 131 ? 0.578 -10.889 -7.613 1.00 94.56 131 ALA A C 1
ATOM 1022 O O . ALA A 1 131 ? 0.944 -11.807 -6.884 1.00 94.56 131 ALA A O 1
ATOM 1023 N N . THR A 1 132 ? -0.643 -10.364 -7.540 1.00 95.88 132 THR A N 1
ATOM 1024 C CA . THR A 1 132 ? -1.649 -10.778 -6.553 1.00 95.88 132 THR A CA 1
ATOM 1025 C C . THR A 1 132 ? -2.147 -12.202 -6.799 1.00 95.88 132 THR A C 1
ATOM 1027 O O . THR A 1 132 ? -2.204 -12.993 -5.857 1.00 95.88 132 THR A O 1
ATOM 1030 N N . TYR A 1 133 ? -2.400 -12.577 -8.058 1.00 94.31 133 TYR A N 1
ATOM 1031 C CA . TYR A 1 133 ? -2.845 -13.919 -8.435 1.00 94.31 133 TYR A CA 1
ATOM 1032 C C . TYR A 1 133 ? -1.875 -15.011 -7.964 1.00 94.31 133 TYR A C 1
ATOM 1034 O O . TYR A 1 133 ? -2.294 -15.989 -7.342 1.00 94.31 133 TYR A O 1
ATOM 1042 N N . LYS A 1 134 ? -0.564 -14.811 -8.165 1.00 93.88 134 LYS A N 1
ATOM 1043 C CA . LYS A 1 134 ? 0.481 -15.761 -7.742 1.00 93.88 134 LYS A CA 1
ATOM 1044 C C . LYS A 1 134 ? 0.426 -16.113 -6.252 1.00 93.88 134 LYS A C 1
ATOM 1046 O O . LYS A 1 134 ? 0.755 -17.238 -5.884 1.00 93.88 134 LYS A O 1
ATOM 1051 N N . PHE A 1 135 ? 0.028 -15.168 -5.402 1.00 95.00 135 PHE A N 1
ATOM 1052 C CA . PHE A 1 135 ? -0.061 -15.358 -3.950 1.00 95.00 135 PHE A CA 1
ATOM 1053 C C . PHE A 1 135 ? -1.506 -15.523 -3.459 1.00 95.00 135 PHE A C 1
ATOM 1055 O O . PHE A 1 135 ? -1.758 -15.446 -2.255 1.00 95.00 135 PHE A O 1
ATOM 1062 N N . SER A 1 136 ? -2.450 -15.757 -4.379 1.00 95.25 136 SER A N 1
ATOM 1063 C CA . SER A 1 136 ? -3.887 -15.884 -4.103 1.00 95.25 136 SER A CA 1
ATOM 1064 C C . SER A 1 136 ? -4.465 -14.686 -3.340 1.00 95.25 136 SER A C 1
ATOM 1066 O O . SER A 1 136 ? -5.339 -14.844 -2.493 1.00 95.25 136 SER A O 1
ATOM 1068 N N . VAL A 1 137 ? -3.952 -13.489 -3.618 1.00 95.62 137 VAL A N 1
ATOM 1069 C CA . VAL A 1 137 ? -4.409 -12.244 -3.001 1.00 95.62 137 VAL A CA 1
ATOM 1070 C C . VAL A 1 137 ? -5.612 -11.717 -3.773 1.00 95.62 137 VAL A C 1
ATOM 1072 O O . VAL A 1 137 ? -5.520 -11.441 -4.971 1.00 95.62 137 VAL A O 1
ATOM 1075 N N . SER A 1 138 ? -6.733 -11.542 -3.080 1.00 94.62 138 SER A N 1
ATOM 1076 C CA . SER A 1 138 ? -7.871 -10.793 -3.620 1.00 94.62 138 SER A CA 1
ATOM 1077 C C . SER A 1 138 ? -7.587 -9.310 -3.442 1.00 94.62 138 SER A C 1
ATOM 1079 O O . SER A 1 138 ? -7.226 -8.894 -2.344 1.00 94.62 138 SER A O 1
ATOM 1081 N N . HIS A 1 139 ? -7.718 -8.509 -4.495 1.00 94.50 139 HIS A N 1
ATOM 1082 C CA . HIS A 1 139 ? -7.366 -7.094 -4.426 1.00 94.50 139 HIS A CA 1
ATOM 1083 C C . HIS A 1 139 ? -8.421 -6.205 -5.066 1.00 94.50 139 HIS A C 1
ATOM 1085 O O . HIS A 1 139 ? -8.992 -6.551 -6.099 1.00 94.50 139 HIS A O 1
ATOM 1091 N N . HIS A 1 140 ? -8.602 -5.024 -4.485 1.00 94.75 140 HIS A N 1
ATOM 1092 C CA . HIS A 1 140 ? -9.307 -3.911 -5.109 1.00 94.75 140 HIS A CA 1
ATOM 1093 C C . HIS A 1 140 ? -8.394 -2.690 -5.143 1.00 94.75 140 HIS A C 1
ATOM 1095 O O . HIS A 1 140 ? -7.527 -2.527 -4.288 1.00 94.75 140 HIS A O 1
ATOM 1101 N N . VAL A 1 141 ? -8.576 -1.841 -6.150 1.00 94.44 141 VAL A N 1
ATOM 1102 C CA . VAL A 1 141 ? -7.850 -0.577 -6.280 1.00 94.44 141 VAL A CA 1
ATOM 1103 C C . VAL A 1 141 ? -8.850 0.550 -6.099 1.00 94.44 141 VAL A C 1
ATOM 1105 O O . VAL A 1 141 ? -9.850 0.603 -6.812 1.00 94.44 141 VAL A O 1
ATOM 1108 N N . GLN A 1 142 ? -8.561 1.457 -5.174 1.00 92.69 142 GLN A N 1
ATOM 1109 C CA . GLN A 1 142 ? -9.380 2.630 -4.912 1.00 92.69 142 GLN A CA 1
ATOM 1110 C C . GLN A 1 142 ? -8.527 3.886 -5.035 1.00 92.69 142 GLN A C 1
ATOM 1112 O O . GLN A 1 142 ? -7.467 4.010 -4.416 1.00 92.69 142 GLN A O 1
ATOM 1117 N N . THR A 1 143 ? -8.995 4.841 -5.837 1.00 90.19 143 THR A N 1
ATOM 1118 C CA . THR A 1 143 ? -8.375 6.162 -5.887 1.00 90.19 143 THR A CA 1
ATOM 1119 C C . THR A 1 143 ? -8.765 6.953 -4.643 1.00 90.19 143 THR A C 1
ATOM 1121 O O . THR A 1 143 ? -9.949 7.142 -4.363 1.00 90.19 143 THR A O 1
ATOM 1124 N N . MET A 1 144 ? -7.774 7.445 -3.907 1.00 84.25 144 MET A N 1
ATOM 1125 C CA . MET A 1 144 ? -7.976 8.406 -2.833 1.00 84.25 144 MET A CA 1
ATOM 1126 C C . MET A 1 144 ? -8.375 9.736 -3.459 1.00 84.25 144 MET A C 1
ATOM 1128 O O . MET A 1 144 ? -7.540 10.461 -3.996 1.00 84.25 144 MET A O 1
ATOM 1132 N N . VAL A 1 145 ? -9.664 10.054 -3.401 1.00 70.88 145 VAL A N 1
ATOM 1133 C CA . VAL A 1 145 ? -10.133 11.411 -3.664 1.00 70.88 145 VAL A CA 1
ATOM 1134 C C . VAL A 1 145 ? -9.895 12.199 -2.380 1.00 70.88 145 VAL A C 1
ATOM 1136 O O . VAL A 1 145 ? -10.490 11.837 -1.362 1.00 70.88 145 VAL A O 1
ATOM 1139 N N . PRO A 1 146 ? -9.073 13.267 -2.387 1.00 62.34 146 PRO A N 1
ATOM 1140 C CA . PRO A 1 146 ? -8.983 14.157 -1.241 1.00 62.34 146 PRO A CA 1
ATOM 1141 C C . PRO A 1 146 ? -10.396 14.648 -0.940 1.00 62.34 146 PRO A C 1
ATOM 1143 O O . PRO A 1 146 ? -10.998 15.361 -1.753 1.00 62.34 146 PRO A O 1
ATOM 1146 N N . ARG A 1 147 ? -10.974 14.223 0.186 1.00 55.41 147 ARG A N 1
ATOM 1147 C CA . ARG A 1 147 ? -12.293 14.712 0.578 1.00 55.41 147 ARG A CA 1
ATOM 1148 C C . ARG A 1 147 ? -12.116 16.195 0.840 1.00 55.41 147 ARG A C 1
ATOM 1150 O O . ARG A 1 147 ? -11.419 16.574 1.776 1.00 55.41 147 ARG A O 1
ATOM 1157 N N . ARG A 1 148 ? -12.683 17.040 -0.029 1.00 41.47 148 ARG A N 1
ATOM 1158 C CA . ARG A 1 148 ? -12.708 18.487 0.195 1.00 41.47 148 ARG A CA 1
ATOM 1159 C C . ARG A 1 148 ? -13.267 18.689 1.598 1.00 41.47 148 ARG A C 1
ATOM 1161 O O . ARG A 1 148 ? -14.438 18.394 1.822 1.00 41.47 148 ARG A O 1
ATOM 1168 N N . SER A 1 149 ? -12.450 19.185 2.523 1.00 43.59 149 SER A N 1
ATOM 1169 C CA . SER A 1 149 ? -12.980 19.854 3.697 1.00 43.59 149 SER A CA 1
ATOM 1170 C C . SER A 1 149 ? -13.833 20.979 3.133 1.00 43.59 149 SER A C 1
ATOM 1172 O O . SER A 1 149 ? -13.329 21.907 2.497 1.00 43.59 149 SER A O 1
ATOM 1174 N N . SER A 1 150 ? -15.154 20.834 3.214 1.00 35.22 150 SER A N 1
ATOM 1175 C CA . SER A 1 150 ? -16.039 21.934 2.880 1.00 35.22 150 SER A CA 1
ATOM 1176 C C . SER A 1 150 ? -15.556 23.117 3.703 1.00 35.22 150 SER A C 1
ATOM 1178 O O . SER A 1 150 ? -15.473 23.040 4.930 1.00 35.22 150 SER A O 1
ATOM 1180 N N . VAL A 1 151 ? -15.173 24.183 3.007 1.00 36.72 151 VAL A N 1
ATOM 1181 C CA . VAL A 1 151 ? -14.863 25.484 3.585 1.00 36.72 151 VAL A CA 1
ATOM 1182 C C . VAL A 1 151 ? -16.182 26.050 4.109 1.00 36.72 151 VAL A C 1
ATOM 1184 O O . VAL A 1 151 ? -16.768 26.954 3.529 1.00 36.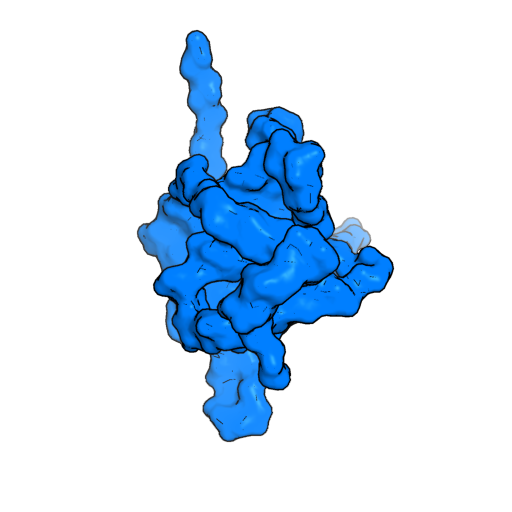72 151 VAL A O 1
ATOM 1187 N N . SER A 1 152 ? -16.722 25.457 5.167 1.00 31.03 152 SER A N 1
ATOM 1188 C CA . SER A 1 152 ? -17.842 25.995 5.925 1.00 31.03 152 SER A CA 1
ATOM 1189 C C . SER A 1 152 ? -17.255 26.856 7.029 1.00 31.03 152 SER A C 1
ATOM 1191 O O . SER A 1 152 ? -17.181 26.491 8.200 1.00 31.03 152 SER A O 1
ATOM 1193 N N . SER A 1 153 ? -16.797 28.027 6.598 1.00 33.12 153 SER A N 1
ATOM 1194 C CA . SER A 1 153 ? -16.874 29.241 7.390 1.00 33.12 153 SER A CA 1
ATOM 1195 C C . SER A 1 153 ? -18.337 29.429 7.804 1.00 33.12 153 SER A C 1
ATOM 1197 O O . SER A 1 153 ? -19.191 29.645 6.949 1.00 33.12 153 SER A O 1
ATOM 1199 N N . GLY A 1 154 ? -18.628 29.370 9.100 1.00 33.25 154 GLY A N 1
ATOM 1200 C CA . GLY A 1 154 ? -19.890 29.864 9.649 1.00 33.25 154 GLY A CA 1
ATOM 1201 C C . GLY A 1 154 ? -20.973 28.813 9.908 1.00 33.25 154 GLY A C 1
ATOM 1202 O O . GLY A 1 154 ? -21.313 27.990 9.067 1.00 33.25 154 GLY A O 1
ATOM 1203 N N . SER A 1 155 ? -21.574 28.961 11.087 1.00 30.62 155 SER A N 1
ATOM 1204 C CA . SER A 1 155 ? -22.773 28.303 11.616 1.00 30.62 155 SER A CA 1
ATOM 1205 C C . SER A 1 155 ? -22.650 26.841 12.065 1.00 30.62 155 SER A C 1
ATOM 1207 O O . SER A 1 155 ? -22.455 25.907 11.298 1.00 30.62 155 SER A O 1
ATOM 1209 N N . SER A 1 156 ? -22.802 26.701 13.382 1.00 43.62 156 SER A N 1
ATOM 1210 C CA . SER A 1 156 ? -23.131 25.509 14.152 1.00 43.62 156 SER A CA 1
ATOM 1211 C C . SER A 1 156 ? -24.175 24.618 13.464 1.00 43.62 156 SER A C 1
ATOM 1213 O O . SER A 1 156 ? -25.091 25.144 12.842 1.00 43.62 156 SER A O 1
ATOM 1215 N N . PHE A 1 157 ? -24.063 23.303 13.703 1.00 40.50 157 PHE A N 1
ATOM 1216 C CA . PHE A 1 157 ? -24.878 22.160 13.236 1.00 40.50 157 PHE A CA 1
ATOM 1217 C C . PHE A 1 157 ? -24.270 21.341 12.086 1.00 40.50 157 PHE A C 1
ATOM 1219 O O . PHE A 1 157 ? -24.546 21.567 10.915 1.00 40.50 157 PHE A O 1
ATOM 1226 N N . GLY A 1 158 ? -23.504 20.302 12.456 1.00 36.78 158 GLY A N 1
ATOM 1227 C CA . GLY A 1 158 ? -23.210 19.174 11.562 1.00 36.78 158 GLY A CA 1
ATOM 1228 C C . GLY A 1 158 ? -21.839 18.518 11.730 1.00 36.78 158 GLY A C 1
ATOM 1229 O O . GLY A 1 158 ? -21.172 18.244 10.740 1.00 36.78 158 GLY A O 1
ATOM 1230 N N . SER A 1 159 ? -21.408 18.242 12.960 1.00 43.38 159 SER A N 1
ATOM 1231 C CA . SER A 1 159 ? -20.136 17.609 13.357 1.00 43.38 159 SER A CA 1
ATOM 1232 C C . SER A 1 159 ? -19.891 16.173 12.842 1.00 43.38 159 SER A C 1
ATOM 1234 O O . SER A 1 159 ? -19.020 15.480 13.351 1.00 43.38 159 SER A O 1
ATOM 1236 N N . ASN A 1 160 ? -20.588 15.689 11.811 1.00 41.56 160 ASN A N 1
ATOM 1237 C CA . ASN A 1 160 ? -20.456 14.296 11.364 1.00 41.56 160 ASN A CA 1
ATOM 1238 C C . ASN A 1 160 ? -19.077 13.980 10.760 1.00 41.56 160 ASN A C 1
ATOM 1240 O O . ASN A 1 160 ? -18.609 12.850 10.866 1.00 41.56 160 ASN A O 1
ATOM 1244 N N . HIS A 1 161 ? -18.403 14.963 10.154 1.00 46.69 161 HIS A N 1
ATOM 1245 C CA . HIS A 1 161 ? -17.122 14.727 9.482 1.00 46.69 161 HIS A CA 1
ATOM 1246 C C . HIS A 1 161 ? -15.964 14.476 10.463 1.00 46.69 161 HIS A C 1
ATOM 1248 O O . HIS A 1 161 ? -15.086 13.668 10.160 1.00 46.69 161 HIS A O 1
ATOM 1254 N N . SER A 1 162 ? -15.985 15.108 11.648 1.00 51.97 162 SER A N 1
ATOM 1255 C CA . SER A 1 162 ? -15.015 14.815 12.709 1.00 51.97 162 SER A CA 1
ATOM 1256 C C . SER A 1 162 ? -15.282 13.443 13.326 1.00 51.97 162 SER A C 1
ATOM 1258 O O . SER A 1 162 ? -14.340 12.677 13.492 1.00 51.97 162 SER A O 1
ATOM 1260 N N . TYR A 1 163 ? -16.548 13.065 13.545 1.00 52.69 163 TYR A N 1
ATOM 1261 C CA . TYR A 1 163 ? -16.913 11.757 14.109 1.00 52.69 163 TYR A CA 1
ATOM 1262 C C . TYR A 1 163 ? -16.431 10.562 13.271 1.00 52.69 163 TYR A C 1
ATOM 1264 O O . TYR A 1 163 ? -15.897 9.603 13.828 1.00 52.69 163 TYR A O 1
ATOM 1272 N N . TYR A 1 164 ? -16.569 10.602 11.938 1.00 56.75 164 TYR A N 1
ATOM 1273 C CA . TYR A 1 164 ? -16.056 9.513 11.088 1.00 56.75 164 TYR A CA 1
ATOM 1274 C C . TYR A 1 164 ? -14.531 9.382 11.190 1.00 56.75 164 TYR A C 1
ATOM 1276 O O . TYR A 1 164 ? -14.012 8.269 11.312 1.00 56.75 164 TYR A O 1
ATOM 1284 N N . SER A 1 165 ? -13.824 10.518 11.218 1.00 68.12 165 SER A N 1
ATOM 1285 C CA . SER A 1 165 ? -12.374 10.533 11.421 1.00 68.12 165 SER A CA 1
ATOM 1286 C C . SER A 1 165 ? -11.976 10.080 12.832 1.00 68.12 165 SER A C 1
ATOM 1288 O O . SER A 1 165 ? -10.968 9.397 12.985 1.00 68.12 165 SER A O 1
ATOM 1290 N N . GLU A 1 166 ? -12.787 10.368 13.858 1.00 78.00 166 GLU A N 1
ATOM 1291 C CA . GLU A 1 166 ? -12.568 9.916 15.238 1.00 78.00 166 GLU A CA 1
ATOM 1292 C C . GLU A 1 166 ? -12.689 8.396 15.362 1.00 78.00 166 GLU A C 1
ATOM 1294 O O . GLU A 1 166 ? -11.859 7.772 16.022 1.00 78.00 166 GLU A O 1
ATOM 1299 N N . GLY A 1 167 ? -13.659 7.778 14.680 1.00 85.69 167 GLY A N 1
ATOM 1300 C CA . GLY A 1 167 ? -13.806 6.322 14.652 1.00 85.69 167 GLY A CA 1
ATOM 1301 C C . GLY A 1 167 ? -12.572 5.624 14.071 1.00 85.69 167 GLY A C 1
ATOM 1302 O O . GLY A 1 167 ? -12.024 4.714 14.693 1.00 85.69 167 GLY A O 1
ATOM 1303 N N . MET A 1 168 ? -12.086 6.085 12.914 1.00 88.69 168 MET A N 1
ATOM 1304 C CA . MET A 1 168 ? -10.832 5.581 12.335 1.00 88.69 168 MET A CA 1
ATOM 1305 C C . MET A 1 168 ? -9.621 5.885 13.218 1.00 88.69 168 MET A C 1
ATOM 1307 O O . MET A 1 168 ? 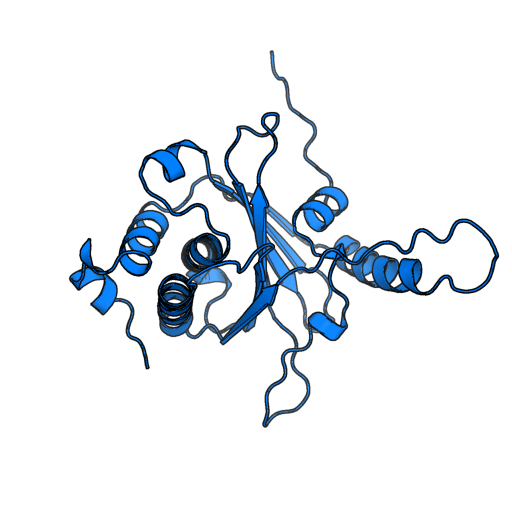-8.759 5.029 13.401 1.00 88.69 168 MET A O 1
ATOM 1311 N N . ARG A 1 169 ? -9.572 7.065 13.838 1.00 90.31 169 ARG A N 1
ATOM 1312 C CA . ARG A 1 169 ? -8.510 7.440 14.778 1.00 90.31 169 ARG A CA 1
ATOM 1313 C C . ARG A 1 169 ? -8.434 6.507 15.975 1.00 90.31 169 ARG A C 1
ATOM 1315 O O . ARG A 1 169 ? -7.335 6.085 16.320 1.00 90.31 169 ARG A O 1
ATOM 1322 N N . MET A 1 170 ? -9.567 6.140 16.568 1.00 90.00 170 MET A N 1
ATOM 1323 C CA . MET A 1 170 ? -9.600 5.161 17.656 1.00 90.00 170 MET A CA 1
ATOM 1324 C C . MET A 1 170 ? -9.089 3.795 17.195 1.00 90.00 170 MET A C 1
ATOM 1326 O O . MET A 1 170 ? -8.259 3.202 17.876 1.00 90.00 170 MET A O 1
ATOM 1330 N N . ARG A 1 171 ? -9.497 3.336 16.005 1.00 91.44 171 ARG A N 1
ATOM 1331 C CA . ARG A 1 171 ? -9.015 2.076 15.408 1.00 91.44 171 ARG A CA 1
ATOM 1332 C C . ARG A 1 171 ? -7.504 2.074 15.188 1.00 91.44 171 ARG A C 1
ATOM 1334 O O . ARG A 1 171 ? -6.862 1.062 15.430 1.00 91.44 171 ARG A O 1
ATOM 1341 N N . ILE A 1 172 ? -6.937 3.205 14.769 1.00 92.44 172 ILE A N 1
ATOM 1342 C CA . ILE A 1 172 ? -5.490 3.381 14.577 1.00 92.44 172 ILE A CA 1
ATOM 1343 C C . ILE A 1 172 ? -4.741 3.405 15.914 1.00 92.44 172 ILE A C 1
ATOM 1345 O O . ILE A 1 172 ? -3.647 2.855 16.014 1.00 92.44 172 ILE A O 1
ATOM 1349 N N . LEU A 1 173 ? -5.314 4.009 16.958 1.00 93.81 173 LEU A N 1
ATOM 1350 C CA . LEU A 1 173 ? -4.707 4.024 18.295 1.00 93.81 173 LEU A CA 1
ATOM 1351 C C . LEU A 1 173 ? -4.623 2.631 18.936 1.00 93.81 173 LEU A C 1
ATOM 1353 O O . LEU A 1 173 ? -3.814 2.442 19.841 1.00 93.81 173 LEU A O 1
ATOM 1357 N N . LEU A 1 174 ? -5.409 1.664 18.454 1.00 92.75 174 LEU A N 1
ATOM 1358 C CA . LEU A 1 174 ? -5.353 0.261 18.876 1.00 92.75 174 LEU A CA 1
ATOM 1359 C C . LEU A 1 174 ? -4.233 -0.548 18.191 1.00 92.75 174 LEU A C 1
ATOM 1361 O O . LEU A 1 174 ? -4.107 -1.740 18.469 1.00 92.75 174 LEU A O 1
ATOM 1365 N N . CYS A 1 175 ? -3.402 0.094 17.357 1.00 95.25 175 CYS A N 1
ATOM 1366 C CA . CYS A 1 175 ? -2.232 -0.518 16.722 1.00 95.25 175 CYS A CA 1
ATOM 1367 C C . CYS A 1 175 ? -1.362 -1.263 17.738 1.00 95.25 175 CYS A C 1
ATOM 1369 O O . CYS A 1 175 ? -0.796 -0.658 18.650 1.00 95.25 175 CYS A O 1
ATOM 1371 N N . GLN A 1 176 ? -1.201 -2.570 17.539 1.00 94.06 176 GLN A N 1
ATOM 1372 C CA . GLN A 1 176 ? -0.466 -3.435 18.462 1.00 94.06 176 GLN A CA 1
ATOM 1373 C C . GLN A 1 176 ? 1.027 -3.471 18.134 1.00 94.06 176 GLN A C 1
ATOM 1375 O O . GLN A 1 176 ? 1.866 -3.508 19.033 1.00 94.06 176 GLN A O 1
ATOM 1380 N N . SER A 1 177 ? 1.379 -3.438 16.845 1.00 95.06 177 SER A N 1
ATOM 1381 C CA . SER A 1 177 ? 2.776 -3.459 16.409 1.00 95.06 177 SER A CA 1
ATOM 1382 C C . SER A 1 177 ? 3.045 -2.543 15.219 1.00 95.06 177 SER A C 1
ATOM 1384 O O . SER A 1 177 ? 2.204 -2.345 14.344 1.00 95.06 177 SER A O 1
ATOM 1386 N N . ARG A 1 178 ? 4.249 -1.962 15.199 1.00 94.38 178 ARG A N 1
ATOM 1387 C CA . ARG A 1 178 ? 4.693 -1.049 14.146 1.00 94.38 178 ARG A CA 1
ATOM 1388 C C . ARG A 1 178 ? 6.123 -1.348 13.728 1.00 94.38 178 ARG A C 1
ATOM 1390 O O . ARG A 1 178 ? 7.058 -1.067 14.491 1.00 94.38 178 ARG A O 1
ATOM 1397 N N . ASN A 1 179 ? 6.279 -1.774 12.480 1.00 94.88 179 ASN A N 1
ATOM 1398 C CA . ASN A 1 179 ? 7.555 -2.193 11.912 1.00 94.88 179 ASN A CA 1
ATOM 1399 C C . ASN A 1 179 ? 7.946 -1.316 10.723 1.00 94.88 179 ASN A C 1
ATOM 1401 O O . ASN A 1 179 ? 7.100 -0.763 10.027 1.00 94.88 179 ASN A O 1
ATOM 1405 N N . GLN A 1 180 ? 9.247 -1.182 10.503 1.00 94.69 180 GLN A N 1
ATOM 1406 C CA . GLN A 1 180 ? 9.797 -0.576 9.301 1.00 94.69 180 GLN A CA 1
ATOM 1407 C C . GLN A 1 180 ? 10.679 -1.627 8.640 1.00 94.69 180 GLN A C 1
ATOM 1409 O O . GLN A 1 180 ? 11.512 -2.240 9.301 1.00 94.69 180 GLN A O 1
ATOM 1414 N N . VAL A 1 181 ? 10.462 -1.867 7.354 1.00 94.75 181 VAL A N 1
ATOM 1415 C CA . VAL A 1 181 ? 11.301 -2.762 6.566 1.00 94.75 181 VAL A CA 1
ATOM 1416 C C . VAL A 1 181 ? 12.548 -1.987 6.166 1.00 94.75 181 VAL A C 1
ATOM 1418 O O . VAL A 1 181 ? 12.471 -1.026 5.399 1.00 94.75 181 VAL A O 1
ATOM 1421 N N . ASP A 1 182 ? 13.696 -2.410 6.687 1.00 91.75 182 ASP A N 1
ATOM 1422 C CA . ASP A 1 182 ? 14.963 -1.707 6.469 1.00 91.75 182 ASP A CA 1
ATOM 1423 C C . ASP A 1 182 ? 15.504 -1.891 5.046 1.00 91.75 182 ASP A C 1
ATOM 1425 O O . ASP A 1 182 ? 16.095 -0.977 4.480 1.00 91.75 182 ASP A O 1
ATOM 1429 N N . ASN A 1 183 ? 15.306 -3.076 4.458 1.00 92.25 183 ASN A N 1
ATOM 1430 C CA . ASN A 1 183 ? 15.858 -3.430 3.153 1.00 92.25 183 ASN A CA 1
ATOM 1431 C C . ASN A 1 183 ? 14.792 -4.033 2.240 1.00 92.25 183 ASN A C 1
ATOM 1433 O O . ASN A 1 183 ? 14.150 -5.028 2.579 1.00 92.25 183 ASN A O 1
ATOM 1437 N N . ILE A 1 184 ? 14.660 -3.474 1.038 1.00 95.19 184 ILE A N 1
ATOM 1438 C CA . ILE A 1 184 ? 13.770 -4.007 0.005 1.00 95.19 184 ILE A CA 1
ATOM 1439 C C . ILE A 1 184 ? 14.427 -5.251 -0.610 1.00 95.19 184 ILE A C 1
ATOM 1441 O O . ILE A 1 184 ? 15.556 -5.160 -1.103 1.00 95.19 184 ILE A O 1
ATOM 1445 N N . PRO A 1 185 ? 13.746 -6.410 -0.661 1.00 94.75 185 PRO A N 1
ATOM 1446 C CA . PRO A 1 185 ? 14.293 -7.585 -1.323 1.00 94.75 185 PRO A CA 1
ATOM 1447 C C . PRO A 1 185 ? 14.617 -7.294 -2.794 1.00 94.75 185 PRO A C 1
ATOM 1449 O O . PRO A 1 185 ? 13.734 -6.943 -3.576 1.00 94.75 185 PRO A O 1
ATOM 1452 N N . ALA A 1 186 ? 15.866 -7.523 -3.212 1.00 93.56 186 ALA A N 1
ATOM 1453 C CA . ALA A 1 186 ? 16.291 -7.308 -4.602 1.00 93.56 186 ALA A CA 1
ATOM 1454 C C . ALA A 1 186 ? 15.436 -8.098 -5.612 1.00 93.56 186 ALA A C 1
ATOM 1456 O O . ALA A 1 186 ? 15.209 -7.659 -6.740 1.00 93.56 186 ALA A O 1
ATOM 1457 N N . GLN A 1 187 ? 14.917 -9.260 -5.200 1.00 93.19 187 GLN A N 1
ATOM 1458 C CA . GLN A 1 187 ? 13.970 -10.037 -5.996 1.00 93.19 187 GLN A CA 1
ATOM 1459 C C . GLN A 1 187 ? 12.664 -9.274 -6.257 1.00 93.19 187 GLN A C 1
ATOM 1461 O O . GLN A 1 187 ? 12.217 -9.267 -7.399 1.00 93.19 187 GLN A O 1
ATOM 1466 N N . ALA A 1 188 ? 12.092 -8.602 -5.253 1.00 94.88 188 ALA A N 1
ATOM 1467 C CA . ALA A 1 188 ? 10.855 -7.838 -5.411 1.00 94.88 188 ALA A CA 1
ATOM 1468 C C . ALA A 1 188 ? 11.036 -6.691 -6.417 1.00 94.88 188 ALA A C 1
ATOM 1470 O O . ALA A 1 188 ? 10.181 -6.483 -7.274 1.00 94.88 188 ALA A O 1
ATOM 1471 N N . ILE A 1 189 ? 12.187 -6.009 -6.384 1.00 94.50 189 ILE A N 1
ATOM 1472 C CA . ILE A 1 189 ? 12.527 -4.950 -7.347 1.00 94.50 189 ILE A CA 1
ATOM 1473 C C . ILE A 1 189 ? 12.611 -5.520 -8.769 1.00 94.50 189 ILE A C 1
ATOM 1475 O O . ILE A 1 189 ? 11.972 -4.997 -9.681 1.00 94.50 189 ILE A O 1
ATOM 1479 N N . ARG A 1 190 ? 13.364 -6.613 -8.967 1.00 91.88 190 ARG A N 1
ATOM 1480 C CA . ARG A 1 190 ? 13.511 -7.252 -10.289 1.00 91.88 190 ARG A CA 1
ATOM 1481 C C . ARG A 1 190 ? 12.178 -7.749 -10.848 1.00 91.88 190 ARG A C 1
ATOM 1483 O O . ARG A 1 190 ? 11.889 -7.516 -12.017 1.00 91.88 190 ARG A O 1
ATOM 1490 N N . GLU A 1 191 ? 11.372 -8.411 -10.021 1.00 93.00 191 GLU A N 1
ATOM 1491 C CA . GLU A 1 191 ? 10.051 -8.919 -10.405 1.00 93.00 191 GLU A CA 1
ATOM 1492 C C . GLU A 1 191 ? 9.091 -7.775 -10.745 1.00 93.00 191 GLU A C 1
ATOM 1494 O O . GLU A 1 191 ? 8.408 -7.846 -11.762 1.00 93.00 191 GLU A O 1
ATOM 1499 N N . THR A 1 192 ? 9.110 -6.679 -9.980 1.00 94.50 192 THR A N 1
ATOM 1500 C CA . THR A 1 192 ? 8.306 -5.481 -10.276 1.00 94.50 192 THR A CA 1
ATOM 1501 C C . THR A 1 192 ? 8.663 -4.891 -11.637 1.00 94.50 192 THR A C 1
ATOM 1503 O O . THR A 1 192 ? 7.777 -4.655 -12.457 1.00 94.50 192 THR A O 1
ATOM 1506 N N . LYS A 1 193 ? 9.960 -4.679 -11.907 1.00 93.12 193 LYS A N 1
ATOM 1507 C CA . LYS A 1 193 ? 10.427 -4.128 -13.189 1.00 93.12 193 LYS A CA 1
ATOM 1508 C C . LYS A 1 193 ? 10.014 -5.012 -14.368 1.00 93.12 193 LYS A C 1
ATOM 1510 O O . LYS A 1 193 ? 9.548 -4.493 -15.376 1.00 93.12 193 LYS A O 1
ATOM 1515 N N . ALA A 1 194 ? 10.130 -6.333 -14.232 1.00 91.25 194 ALA A N 1
ATOM 1516 C CA . ALA A 1 194 ? 9.734 -7.261 -15.289 1.00 91.25 194 ALA A CA 1
ATOM 1517 C C . ALA A 1 194 ? 8.216 -7.317 -15.500 1.00 91.25 194 ALA A C 1
ATOM 1519 O O . ALA A 1 194 ? 7.768 -7.360 -16.637 1.00 91.25 194 ALA A O 1
ATOM 1520 N N . LEU A 1 195 ? 7.410 -7.289 -14.434 1.00 91.62 195 LEU A N 1
ATOM 1521 C CA . LEU A 1 195 ? 5.949 -7.293 -14.561 1.00 91.62 195 LEU A CA 1
ATOM 1522 C C . LEU A 1 195 ? 5.425 -6.009 -15.205 1.00 91.62 195 LEU A C 1
ATOM 1524 O O . LEU A 1 195 ? 4.521 -6.064 -16.034 1.00 91.62 195 LEU A O 1
ATOM 1528 N N . LEU A 1 196 ? 6.012 -4.865 -14.850 1.00 90.56 196 LEU A N 1
ATOM 1529 C CA . LEU A 1 196 ? 5.650 -3.567 -15.418 1.00 90.56 196 LEU A CA 1
ATOM 1530 C C . LEU A 1 196 ? 6.266 -3.325 -16.794 1.00 90.56 196 LEU A C 1
ATOM 1532 O O . LEU A 1 196 ? 5.789 -2.460 -17.512 1.00 90.56 196 LEU A O 1
ATOM 1536 N N . ASN A 1 197 ? 7.292 -4.080 -17.182 1.00 88.88 197 ASN A N 1
ATOM 1537 C CA . ASN A 1 197 ? 7.808 -4.100 -18.543 1.00 88.88 197 ASN A CA 1
ATOM 1538 C C . ASN A 1 197 ? 8.097 -5.544 -18.992 1.00 88.88 197 ASN A C 1
ATOM 1540 O O . ASN A 1 197 ? 9.260 -5.969 -18.977 1.00 88.88 197 ASN A O 1
ATOM 1544 N N . PRO A 1 198 ? 7.072 -6.292 -19.443 1.00 81.81 198 PRO A N 1
ATOM 1545 C CA . PRO A 1 198 ? 7.221 -7.697 -19.826 1.00 81.81 198 PRO A CA 1
ATOM 1546 C C . PRO A 1 198 ? 8.250 -7.938 -20.935 1.00 81.81 198 PRO A C 1
ATOM 1548 O O . PRO A 1 198 ? 8.855 -9.007 -20.994 1.00 81.81 198 PRO A O 1
ATOM 1551 N N . SER A 1 199 ? 8.504 -6.933 -21.783 1.00 81.25 199 SER A N 1
ATOM 1552 C CA . SER A 1 199 ? 9.515 -7.015 -22.845 1.00 81.25 199 SER A CA 1
ATOM 1553 C C . SER A 1 199 ? 10.943 -7.162 -22.307 1.00 81.25 199 SER A C 1
ATOM 1555 O O . SER A 1 199 ? 11.7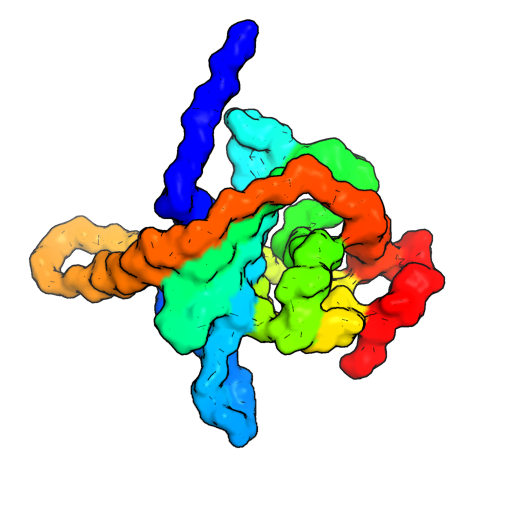93 -7.746 -22.974 1.00 81.25 199 SER A O 1
ATOM 1557 N N . SER A 1 200 ? 11.205 -6.683 -21.085 1.00 80.25 200 SER A N 1
ATOM 1558 C CA . SER A 1 200 ? 12.537 -6.719 -20.474 1.00 80.25 200 SER A CA 1
ATOM 1559 C C . SER A 1 200 ? 12.950 -8.119 -20.014 1.00 80.25 200 SER A C 1
ATOM 1561 O O . SER A 1 200 ? 14.132 -8.460 -20.058 1.00 80.25 200 SER A O 1
ATOM 1563 N N . ASN A 1 201 ? 11.994 -8.940 -19.565 1.00 78.62 201 ASN A N 1
ATOM 1564 C CA . ASN A 1 201 ? 12.251 -10.303 -19.110 1.00 78.62 201 ASN A CA 1
ATOM 1565 C C . ASN A 1 201 ? 10.982 -11.173 -19.205 1.00 78.62 201 ASN A C 1
ATOM 1567 O O . ASN A 1 201 ? 10.305 -11.400 -18.197 1.00 78.62 201 ASN A O 1
ATOM 1571 N N . PRO A 1 202 ? 10.664 -11.700 -20.400 1.00 76.81 202 PRO A N 1
ATOM 1572 C CA . PRO A 1 202 ? 9.436 -12.463 -20.616 1.00 76.81 202 PRO A CA 1
ATOM 1573 C C . PRO A 1 202 ? 9.402 -13.772 -19.815 1.00 76.81 202 PRO A C 1
ATOM 1575 O O . PRO A 1 202 ? 8.332 -14.216 -19.406 1.00 76.81 202 PRO A O 1
ATOM 1578 N N . ILE A 1 203 ? 10.567 -14.371 -19.536 1.00 79.56 203 ILE A N 1
ATOM 1579 C CA . ILE A 1 203 ? 10.673 -15.609 -18.750 1.00 79.56 203 ILE A CA 1
ATOM 1580 C C . ILE A 1 203 ? 10.197 -15.366 -17.317 1.00 79.56 203 ILE A C 1
ATOM 1582 O O . ILE A 1 203 ? 9.467 -16.186 -16.764 1.00 79.56 203 ILE A O 1
ATOM 1586 N N . LEU A 1 204 ? 10.559 -14.231 -16.714 1.00 78.94 204 LEU A N 1
ATOM 1587 C CA . LEU A 1 204 ? 10.124 -13.922 -15.354 1.00 78.94 204 LEU A CA 1
ATOM 1588 C C . LEU A 1 204 ? 8.606 -13.714 -15.278 1.00 78.94 204 LEU A C 1
ATOM 1590 O O . LEU A 1 204 ? 7.994 -14.114 -14.289 1.00 78.94 204 LEU A O 1
ATOM 1594 N N . CYS A 1 205 ? 7.980 -13.173 -16.327 1.00 74.81 205 CYS A N 1
ATOM 1595 C CA . CYS A 1 205 ? 6.523 -13.052 -16.408 1.00 74.81 205 CYS A CA 1
ATOM 1596 C C . CYS A 1 205 ? 5.813 -14.415 -16.444 1.00 74.81 205 CYS A C 1
ATOM 1598 O O . CYS A 1 205 ? 4.697 -14.518 -15.943 1.00 74.81 205 CYS A O 1
ATOM 1600 N N . LEU A 1 206 ? 6.454 -15.478 -16.953 1.00 76.44 206 LEU A N 1
ATOM 1601 C CA . LEU A 1 206 ? 5.899 -16.840 -16.895 1.00 76.44 206 LEU A CA 1
ATOM 1602 C C . LEU A 1 206 ? 5.802 -17.365 -15.456 1.00 76.44 206 LEU A C 1
ATOM 1604 O O . LEU A 1 206 ? 4.907 -18.145 -15.141 1.00 76.44 206 LEU A O 1
ATOM 1608 N N . CYS A 1 207 ? 6.667 -16.888 -14.556 1.00 82.38 207 CYS A N 1
ATOM 1609 C CA . CYS A 1 207 ? 6.582 -17.183 -13.124 1.00 82.38 207 CYS A CA 1
ATOM 1610 C C . CYS A 1 207 ? 5.420 -16.452 -12.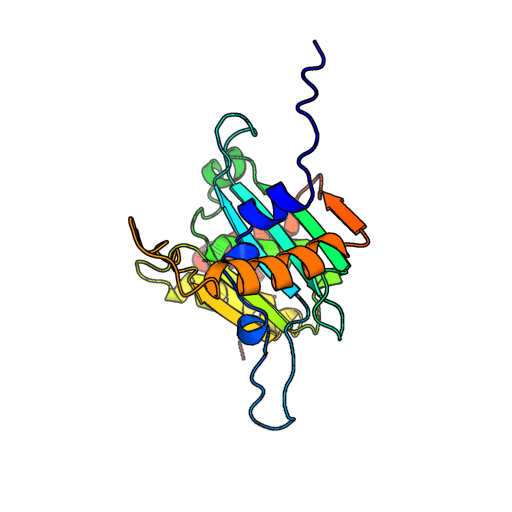424 1.00 82.38 207 CYS A C 1
ATOM 1612 O O . CYS A 1 207 ? 5.258 -16.607 -11.210 1.00 82.38 207 CYS A O 1
ATOM 1614 N N . PHE A 1 208 ? 4.661 -15.628 -13.152 1.00 81.62 208 PHE A N 1
ATOM 1615 C CA . PHE A 1 208 ? 3.474 -14.907 -12.705 1.00 81.62 208 PHE A CA 1
ATOM 1616 C C . PHE A 1 208 ? 2.329 -15.128 -13.708 1.00 81.62 208 PHE A C 1
ATOM 1618 O O . PHE A 1 208 ? 2.049 -14.262 -14.552 1.00 81.62 208 PHE A O 1
ATOM 1625 N N . PRO A 1 209 ? 1.685 -16.307 -13.659 1.00 76.69 209 PRO A N 1
ATOM 1626 C CA . PRO A 1 209 ? 0.581 -16.609 -14.555 1.00 76.69 209 PRO A CA 1
ATOM 1627 C C . PRO A 1 209 ? -0.563 -15.608 -14.360 1.00 76.69 209 PRO A C 1
ATOM 1629 O O . PRO A 1 209 ? -0.759 -15.071 -13.269 1.00 76.69 209 PRO A O 1
ATOM 1632 N N . ILE A 1 210 ? -1.308 -15.369 -15.435 1.00 67.62 210 ILE A N 1
ATOM 1633 C CA . ILE A 1 210 ? -2.604 -14.696 -15.386 1.00 67.62 210 ILE A CA 1
ATOM 1634 C C . ILE A 1 210 ? -3.662 -15.772 -15.644 1.00 67.62 210 ILE A C 1
ATOM 1636 O O . ILE A 1 210 ? -3.437 -16.642 -16.492 1.00 67.62 210 ILE A O 1
ATOM 1640 N N . VAL A 1 211 ? -4.762 -15.744 -14.897 1.00 59.53 211 VAL A N 1
ATOM 1641 C CA . VAL A 1 211 ? -5.974 -16.515 -15.209 1.00 59.53 211 VAL A CA 1
ATOM 1642 C C . VAL A 1 211 ? -7.067 -15.549 -15.604 1.00 59.53 211 VAL A C 1
ATOM 1644 O O . VAL A 1 211 ? -7.156 -14.486 -14.948 1.00 59.53 211 VAL A O 1
#

pLDDT: mean 84.84, std 16.7, range [30.62, 98.38]

Secondary structure (DSSP, 8-state):
----PPPPPHHHHHHHHTTTSS-TTTTEEEETTTEEEE-SEEEEEEEPPGGGTSSEEEEEEEE-TTS-EEEEEEEEE-HHHHHTT---SHHHHHHHHHHHSHHHHTTSEEEEEES---S--HHHHHHHHHHHHHTT-EEEEEE----------S-S--THHHHHHHHHHHHHHT--EEEEE-S--HHHHHHHHHHH-GGG-HHHHHTS---

Organism: Caenorhabditis elegans (NCBI:txid6239)

Sequence (211 aa):
MLTAQPRKSIIELAEDSGLFDINASDLVFEASANGICYYDFVLSCRRCPASEGSGKMLYLAKFDDSVNLEVFETVHIPQELFEDGLPQHDLGLMTLGILIWKHVIAKSRVLCLVRNMDGDNTQPLEALKRATYKFSVSHHVQTMVPRRSSVSSGSSFGSNHSYYSEGMRMRILLCQSRNQVDNIPAQAIRETKALLNPSSNPILCLCFPIV

Radius of gyration: 18.01 Å; chains: 1; bounding box: 51×47×42 Å

Foldseek 3Di:
DPPPPPDDDLVVVCVQFCLLLDFPVNQWDDDPPDDTDGFQKEKWKAFDDVVVQGQIKIWIFGADRVRFTAEIEMEGDHPVLVVVPQDRATLLVLLLVCLQCLVPQQLTEYEYEGQDDPDDCPLSVQSSQLSCVLRNYHYDYDHRDRPPPPPPPDDDDDCVSVVRSVVSVVSSVNHNYYYYDPD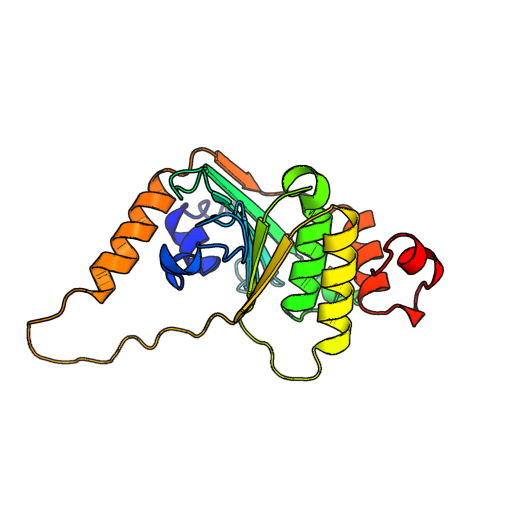RPPVSSVLSSCSSPVVVPVPSSVSRDHD